Protein AF-0000000082421419 (afdb_homodimer)

Sequence (258 aa):
MNREQQVCLERVTSSDLGLSGTIQVRNVAFEKQVSVRYTFNQWESIHELSTLLQFAARYQVNGQEYWDNNRGKNYTLRCRTHPLKLPRESGVIVTELSLLQPFLSNQQSVLSSGSSLRQLAVPKQQPPLMNREQQVCLERVTSSDLGLSGTIQVRNVAFEKQVSVRYTFNQWESIHELSTLLQFAARYQVNGQEYWDNNRGKNYTLRCRTHPLKLPRESGVIVTELSLLQPFLSNQQSVLSSGSSLRQLAVPKQQPPL

Foldseek 3Di:
DDPPDQKDFDDWDADPFFIKTKMKGFCPDPDDDDWDWDDDPPVPDIDIDDQKDFDWDWDDDPNDIAIDQLLLVTWMWGWDKDWDPDPPGMIMIMITIGTPDDRPPPPPPPPPDDDDPPVPVPPRPDDND/DDPPDQKDFDDWDADPFFIKTKMKGFCPDPDDDDWDWDDDPPVPDIDIDDQKDFDWDWDDDPNDIAIDQLQQVTWMWGWDKDWDPDPNGMIMIMIGIGTPDDRPPPPPPPPPDPDDPPPPVPPSNDDND

Structure (mmCIF, N/CA/C/O backbone):
data_AF-0000000082421419-model_v1
#
loop_
_entity.id
_entity.type
_entity.pdbx_description
1 polymer 'CBM21 domain-containing protein'
#
loop_
_atom_site.group_PDB
_atom_site.id
_atom_site.type_symbol
_atom_site.label_atom_id
_atom_site.label_alt_id
_atom_site.label_comp_id
_atom_site.label_asym_id
_atom_site.label_entity_id
_atom_site.label_seq_id
_atom_site.pdbx_PDB_ins_code
_atom_site.Cartn_x
_atom_site.Cartn_y
_atom_site.Cartn_z
_atom_site.occupancy
_atom_site.B_iso_or_equiv
_atom_site.auth_seq_id
_atom_site.auth_comp_id
_atom_site.auth_asym_id
_atom_site.auth_atom_id
_atom_site.pdbx_PDB_model_num
ATOM 1 N N . MET A 1 1 ? 9.305 17.922 12.773 1 75.06 1 MET A N 1
ATOM 2 C CA . MET A 1 1 ? 8.719 18.953 11.922 1 75.06 1 MET A CA 1
ATOM 3 C C . MET A 1 1 ? 9.344 20.312 12.203 1 75.06 1 MET A C 1
ATOM 5 O O . MET A 1 1 ? 9.477 20.719 13.359 1 75.06 1 MET A O 1
ATOM 9 N N . ASN A 1 2 ? 9.984 20.891 11.219 1 71.06 2 ASN A N 1
ATOM 10 C CA . ASN A 1 2 ? 10.617 22.188 11.43 1 71.06 2 ASN A CA 1
ATOM 11 C C . ASN A 1 2 ? 9.586 23.312 11.484 1 71.06 2 ASN A C 1
ATOM 13 O O . ASN A 1 2 ? 8.398 23.078 11.266 1 71.06 2 ASN A O 1
ATOM 17 N N . ARG A 1 3 ? 10.031 24.562 11.891 1 70.75 3 ARG A N 1
ATOM 18 C CA . ARG A 1 3 ? 9.133 25.656 12.234 1 70.75 3 ARG A CA 1
ATOM 19 C C . ARG A 1 3 ? 8.312 26.094 11.023 1 70.75 3 ARG A C 1
ATOM 21 O O . ARG A 1 3 ? 7.195 26.594 11.164 1 70.75 3 ARG A O 1
ATOM 28 N N . GLU A 1 4 ? 8.703 25.672 9.836 1 79.12 4 GLU A N 1
ATOM 29 C CA . GLU A 1 4 ? 8 26.172 8.656 1 79.12 4 GLU A CA 1
ATOM 30 C C . GLU A 1 4 ? 7.027 25.141 8.109 1 79.12 4 GLU A C 1
ATOM 32 O O . GLU A 1 4 ? 6.16 25.453 7.297 1 79.12 4 GLU A O 1
ATOM 37 N N . GLN A 1 5 ? 7.176 24.031 8.609 1 84.56 5 GLN A N 1
ATOM 38 C CA . GLN A 1 5 ? 6.34 22.969 8.07 1 84.56 5 GLN A CA 1
ATOM 39 C C . GLN A 1 5 ? 5.031 22.844 8.852 1 84.56 5 GLN A C 1
ATOM 41 O O . GLN A 1 5 ? 5.016 22.984 10.07 1 84.56 5 GLN A O 1
ATOM 46 N N . GLN A 1 6 ? 3.926 22.781 8.125 1 90.06 6 GLN A N 1
ATOM 47 C CA . GLN A 1 6 ? 2.621 22.578 8.75 1 90.06 6 GLN A CA 1
ATOM 48 C C . GLN A 1 6 ? 2.26 21.094 8.797 1 90.06 6 GLN A C 1
ATOM 50 O O . GLN A 1 6 ? 1.385 20.688 9.562 1 90.06 6 GLN A O 1
ATOM 55 N N . VAL A 1 7 ? 2.885 20.359 7.941 1 91.38 7 VAL A N 1
ATOM 56 C CA . VAL A 1 7 ? 2.66 18.906 7.895 1 91.38 7 VAL A CA 1
ATOM 57 C C . VAL A 1 7 ? 3.975 18.203 7.594 1 91.38 7 VAL A C 1
ATOM 59 O O . VAL A 1 7 ? 4.793 18.688 6.809 1 91.38 7 VAL A O 1
ATOM 62 N N . CYS A 1 8 ? 4.199 17.031 8.359 1 89.25 8 CYS A N 1
ATOM 63 C CA . CYS A 1 8 ? 5.414 16.234 8.164 1 89.25 8 CYS A CA 1
ATOM 64 C C . CYS A 1 8 ? 5.125 14.75 8.328 1 89.25 8 CYS A C 1
ATOM 66 O O . CYS A 1 8 ? 4.578 14.328 9.344 1 89.25 8 CYS A O 1
ATOM 68 N N . LEU A 1 9 ? 5.406 14.039 7.211 1 89.81 9 LEU A N 1
ATOM 69 C CA . LEU A 1 9 ? 5.422 12.594 7.391 1 89.81 9 LEU A CA 1
ATOM 70 C C . LEU A 1 9 ? 6.641 12.164 8.203 1 89.81 9 LEU A C 1
ATOM 72 O O . LEU A 1 9 ? 7.766 12.18 7.699 1 89.81 9 LEU A O 1
ATOM 76 N N . GLU A 1 10 ? 6.371 11.773 9.359 1 8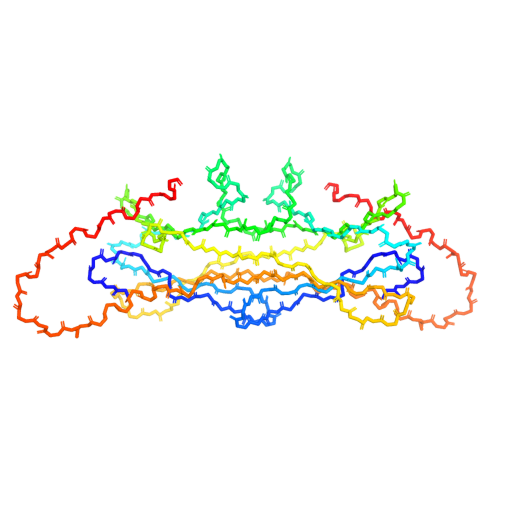6.06 10 GLU A N 1
ATOM 77 C CA . GLU A 1 10 ? 7.449 11.477 10.297 1 86.06 10 GLU A CA 1
ATOM 78 C C . GLU A 1 10 ? 8.031 10.086 10.047 1 86.06 10 GLU A C 1
ATOM 80 O O . GLU A 1 10 ? 9.25 9.906 10.078 1 86.06 10 GLU A O 1
ATOM 85 N N . ARG A 1 11 ? 7.188 9.203 9.875 1 83.81 11 ARG A N 1
ATOM 86 C CA . ARG A 1 11 ? 7.68 7.84 9.688 1 83.81 11 ARG A CA 1
ATOM 87 C C . ARG A 1 11 ? 6.633 6.969 9.008 1 83.81 11 ARG A C 1
ATOM 89 O O . ARG A 1 11 ? 5.434 7.23 9.117 1 83.81 11 ARG A O 1
ATOM 96 N N . VAL A 1 12 ? 7.152 6.07 8.281 1 83.69 12 VAL A N 1
ATOM 97 C CA . VAL A 1 12 ? 6.375 4.934 7.793 1 83.69 12 VAL A CA 1
ATOM 98 C C . VAL A 1 12 ? 6.938 3.637 8.367 1 83.69 12 VAL A C 1
ATOM 100 O O . VAL A 1 12 ? 8.141 3.375 8.266 1 83.69 12 VAL A O 1
ATOM 103 N N . THR A 1 13 ? 6.051 2.988 9.078 1 82.44 13 THR A N 1
ATOM 104 C CA . THR A 1 13 ? 6.496 1.74 9.688 1 82.44 13 THR A CA 1
ATOM 105 C C 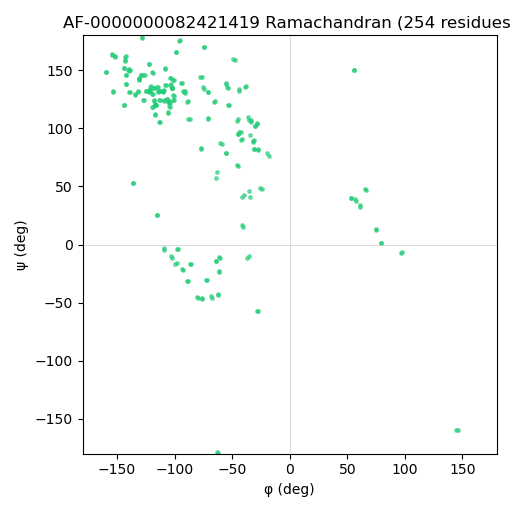. THR A 1 13 ? 5.621 0.576 9.234 1 82.44 13 THR A C 1
ATOM 107 O O . THR A 1 13 ? 4.516 0.783 8.719 1 82.44 13 THR A O 1
ATOM 110 N N . SER A 1 14 ? 6.242 -0.566 9.312 1 77.94 14 SER A N 1
ATOM 111 C CA . SER A 1 14 ? 5.512 -1.785 8.984 1 77.94 14 SER A CA 1
ATOM 112 C C . SER A 1 14 ? 5.484 -2.748 10.172 1 77.94 14 SER A C 1
ATOM 114 O O . SER A 1 14 ? 6.391 -2.736 11.008 1 77.94 14 SER A O 1
ATOM 116 N N . SER A 1 15 ? 4.297 -3.336 10.414 1 74.5 15 SER A N 1
ATOM 117 C CA . SER A 1 15 ? 4.125 -4.414 11.375 1 74.5 15 SER A CA 1
ATOM 118 C C . SER A 1 15 ? 3.408 -5.605 10.758 1 74.5 15 SER A C 1
ATOM 120 O O . SER A 1 15 ? 3.1 -5.598 9.562 1 74.5 15 SER A O 1
ATOM 122 N N . ASP A 1 16 ? 3.227 -6.684 11.586 1 66.88 16 ASP A N 1
ATOM 123 C CA . ASP A 1 16 ? 2.52 -7.867 11.102 1 66.88 16 ASP A CA 1
ATOM 124 C C . ASP A 1 16 ? 1.083 -7.527 10.711 1 66.88 16 ASP A C 1
ATOM 126 O O . ASP A 1 16 ? 0.418 -8.305 10.023 1 66.88 16 ASP A O 1
ATOM 130 N N . LEU A 1 17 ? 0.759 -6.324 11.109 1 67.19 17 LEU A N 1
ATOM 131 C CA . LEU A 1 17 ? -0.636 -5.965 10.875 1 67.19 17 LEU A CA 1
ATOM 132 C C . LEU A 1 17 ? -0.775 -5.109 9.617 1 67.19 17 LEU A C 1
ATOM 134 O O . LEU A 1 17 ? -1.879 -4.941 9.102 1 67.19 17 LEU A O 1
ATOM 138 N N . GLY A 1 18 ? 0.311 -4.535 9.125 1 78.75 18 GLY A N 1
ATOM 139 C CA . GLY A 1 18 ? 0.221 -3.689 7.945 1 78.75 18 GLY A CA 1
ATOM 140 C C . GLY A 1 18 ? 1.208 -2.537 7.965 1 78.75 18 GLY A C 1
ATOM 141 O O . GLY A 1 18 ? 2.279 -2.641 8.562 1 78.75 18 GLY A O 1
ATOM 142 N N . LEU A 1 19 ? 0.873 -1.564 7.16 1 83.94 19 LEU A N 1
ATOM 143 C CA . LEU A 1 19 ? 1.688 -0.359 7.055 1 83.94 19 LEU A CA 1
ATOM 144 C C . LEU A 1 19 ? 1.06 0.792 7.832 1 83.94 19 LEU A C 1
ATOM 146 O O . LEU A 1 19 ? -0.161 0.97 7.809 1 83.94 19 LEU A O 1
ATOM 150 N N . SER A 1 20 ? 1.951 1.465 8.578 1 87.38 20 SER A N 1
ATOM 151 C CA . SER A 1 20 ? 1.493 2.623 9.344 1 87.38 20 SER A CA 1
ATOM 152 C C . SER A 1 20 ? 2.316 3.863 9.008 1 87.38 20 SER A C 1
ATOM 154 O O . SER A 1 20 ? 3.543 3.797 8.93 1 87.38 20 SER A O 1
ATOM 156 N N . GLY A 1 21 ? 1.625 4.879 8.766 1 88.94 21 GLY A N 1
ATOM 157 C CA . GLY A 1 21 ? 2.268 6.172 8.594 1 88.94 21 GLY A CA 1
ATOM 158 C C . GLY A 1 21 ? 1.903 7.168 9.672 1 88.94 21 GLY A C 1
ATOM 159 O O . GLY A 1 21 ? 0.731 7.309 10.031 1 88.94 21 GLY A O 1
ATOM 160 N N . THR A 1 22 ? 2.918 7.793 10.195 1 88.5 22 THR A N 1
ATOM 161 C CA . THR A 1 22 ? 2.709 8.836 11.195 1 88.5 22 THR A CA 1
ATOM 162 C C . THR A 1 22 ? 2.918 10.219 10.586 1 88.5 22 THR A C 1
ATOM 164 O O . THR A 1 22 ? 4.008 10.531 10.102 1 88.5 22 THR A O 1
ATOM 167 N N . ILE A 1 23 ? 1.867 10.945 10.656 1 89.94 23 ILE A N 1
ATOM 168 C CA . ILE A 1 23 ? 1.899 12.289 10.094 1 89.94 23 ILE A CA 1
ATOM 169 C C . ILE A 1 23 ? 1.691 13.32 11.195 1 89.94 23 ILE A C 1
ATOM 171 O O . ILE A 1 23 ? 0.685 13.281 11.906 1 89.94 23 ILE A O 1
ATOM 175 N N . GLN A 1 24 ? 2.713 14.234 11.359 1 89.25 24 GLN A N 1
ATOM 176 C CA . GLN A 1 24 ? 2.6 15.352 12.297 1 89.25 24 GLN A CA 1
ATOM 177 C C . GLN A 1 24 ? 2.041 16.594 11.602 1 89.25 24 GLN A C 1
ATOM 179 O O . GLN A 1 24 ? 2.453 16.922 10.492 1 89.25 24 GLN A O 1
ATOM 184 N N . VAL A 1 25 ? 1.043 17.172 12.266 1 90.12 25 VAL A N 1
ATOM 185 C CA . VAL A 1 25 ? 0.49 18.422 11.734 1 90.12 25 VAL A CA 1
ATOM 186 C C . VAL A 1 25 ? 0.485 19.484 12.82 1 90.12 25 VAL A C 1
ATOM 188 O O . VAL A 1 25 ? 0.399 19.172 14.016 1 90.12 25 VAL A O 1
ATOM 191 N N . ARG A 1 26 ? 0.702 20.75 12.422 1 88.62 26 ARG A N 1
ATOM 192 C CA . ARG A 1 26 ? 0.509 21.859 13.359 1 88.62 26 ARG A CA 1
ATOM 193 C C . ARG A 1 26 ? -0.972 22.078 13.656 1 88.62 26 ARG A C 1
ATOM 195 O O . ARG A 1 26 ? -1.791 22.125 12.734 1 88.62 26 ARG A O 1
ATOM 202 N N . ASN A 1 27 ? -1.28 22.172 14.898 1 85.12 27 ASN A N 1
ATOM 203 C CA . ASN A 1 27 ? -2.682 22.328 15.281 1 85.12 27 ASN A CA 1
ATOM 204 C C . ASN A 1 27 ? -3.18 23.75 15.047 1 85.12 27 ASN A C 1
ATOM 206 O O . ASN A 1 27 ? -3.258 24.547 15.992 1 85.12 27 ASN A O 1
ATOM 210 N N . VAL A 1 28 ? -3.574 24.047 13.859 1 82.56 28 VAL A N 1
ATOM 211 C CA . VAL A 1 28 ? -3.957 25.406 13.469 1 82.56 28 VAL A CA 1
ATOM 212 C C . VAL A 1 28 ? -5.449 25.609 13.727 1 82.56 28 VAL A C 1
ATOM 214 O O . VAL A 1 28 ? -5.883 26.719 14.031 1 82.56 28 VAL A O 1
ATOM 217 N N . ALA A 1 29 ? -6.234 24.562 13.602 1 83.38 29 ALA A N 1
ATOM 218 C CA . ALA A 1 29 ? -7.676 24.641 13.82 1 83.38 29 ALA A CA 1
ATOM 219 C C . ALA A 1 29 ? -8.242 23.281 14.227 1 83.38 29 ALA A C 1
ATOM 221 O O . ALA A 1 29 ? -7.578 22.25 14.078 1 83.38 29 ALA A O 1
ATOM 222 N N . PHE A 1 30 ? -9.398 23.281 14.75 1 79.44 30 PHE A N 1
ATOM 223 C CA . PHE A 1 30 ? -10.07 22.078 15.234 1 79.44 30 PHE A CA 1
ATOM 224 C C . PHE A 1 30 ? -10.43 21.156 14.086 1 79.44 30 PHE A C 1
ATOM 226 O O . PHE A 1 30 ? -10.195 19.953 14.148 1 79.44 30 PHE A O 1
ATOM 233 N N . GLU A 1 31 ? -11.039 21.875 13 1 83.19 31 GLU A N 1
ATOM 234 C CA . GLU A 1 31 ? -11.422 21.062 11.844 1 83.19 31 GLU A CA 1
ATOM 235 C C . GLU A 1 31 ? -10.258 20.906 10.875 1 83.19 31 GLU A C 1
ATOM 237 O O . GLU A 1 31 ? -9.766 21.891 10.32 1 83.19 31 GLU A O 1
ATOM 242 N N . LYS A 1 32 ? -9.773 19.734 10.883 1 83.12 32 LYS A N 1
ATOM 243 C CA . LYS A 1 32 ? -8.664 19.469 9.969 1 83.12 32 LYS A CA 1
ATOM 244 C C . LYS A 1 32 ? -8.812 18.094 9.32 1 83.12 32 LYS A C 1
ATOM 246 O O . LYS A 1 32 ? -9.539 17.234 9.82 1 83.12 32 LYS A O 1
ATOM 251 N N . GLN A 1 33 ? -8.227 18.078 8.086 1 89.31 33 GLN A N 1
ATOM 252 C CA . GLN A 1 33 ? -8.219 16.828 7.332 1 89.31 33 GLN A CA 1
ATOM 253 C C . GLN A 1 33 ? -6.805 16.484 6.875 1 89.31 33 GLN A C 1
ATOM 255 O O . GLN A 1 33 ? -6.098 17.328 6.324 1 89.31 33 GLN A O 1
ATOM 260 N N . VAL A 1 34 ? -6.445 15.234 7.297 1 91.31 34 VAL A N 1
ATOM 261 C CA . VAL A 1 34 ? -5.176 14.711 6.809 1 91.31 34 VAL A CA 1
ATOM 262 C C . VAL A 1 34 ? -5.426 13.562 5.832 1 91.31 34 VAL A C 1
ATOM 264 O O . VAL A 1 34 ? -6.246 12.68 6.102 1 91.31 34 VAL A O 1
ATOM 267 N N . SER A 1 35 ? -4.707 13.633 4.645 1 91.69 35 SER A N 1
ATOM 268 C CA . SER A 1 35 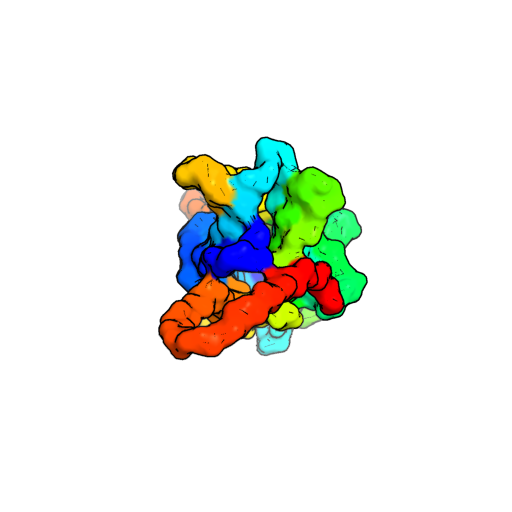? -4.859 12.609 3.621 1 91.69 35 SER A CA 1
ATOM 269 C C . SER A 1 35 ? -3.529 12.305 2.938 1 91.69 35 SER A C 1
ATOM 271 O O . SER A 1 35 ? -2.555 13.039 3.111 1 91.69 35 SER A O 1
ATOM 273 N N . VAL A 1 36 ? -3.521 11.195 2.324 1 91.56 36 VAL A N 1
ATOM 274 C CA . VAL A 1 36 ? -2.367 10.789 1.528 1 91.56 36 VAL A CA 1
ATOM 275 C C . VAL A 1 36 ? -2.777 10.641 0.065 1 91.56 36 VAL A C 1
ATOM 277 O O . VAL A 1 36 ? -3.748 9.945 -0.245 1 91.56 36 VAL A O 1
ATOM 280 N N . ARG A 1 37 ? -2.059 11.375 -0.773 1 91.44 37 ARG A N 1
ATOM 281 C CA . ARG A 1 37 ? -2.244 11.203 -2.211 1 91.44 37 ARG A CA 1
ATOM 282 C C . ARG A 1 37 ? -1.129 10.359 -2.809 1 91.44 37 ARG A C 1
ATOM 284 O O . ARG A 1 37 ? 0.033 10.484 -2.416 1 91.44 37 ARG A O 1
ATOM 291 N N . TYR A 1 38 ? -1.583 9.531 -3.744 1 87.38 38 TYR A N 1
ATOM 292 C CA . TYR A 1 38 ? -0.58 8.656 -4.34 1 87.38 38 TYR A CA 1
ATOM 293 C C . TYR A 1 38 ? -0.841 8.453 -5.828 1 87.38 38 TYR A C 1
ATOM 295 O O . TYR A 1 38 ? -1.924 8.773 -6.32 1 87.38 38 TYR A O 1
ATOM 303 N N . THR A 1 39 ? 0.17 8.086 -6.598 1 86.75 39 THR A N 1
ATOM 304 C CA . THR A 1 39 ? 0.123 7.797 -8.031 1 86.75 39 THR A CA 1
ATOM 305 C C . THR A 1 39 ? 0.991 6.586 -8.367 1 86.75 39 THR A C 1
ATOM 307 O O . THR A 1 39 ? 1.989 6.328 -7.691 1 86.75 39 THR A O 1
ATOM 310 N N . PHE A 1 40 ? 0.484 5.926 -9.414 1 81.56 40 PHE A N 1
ATOM 311 C CA . PHE A 1 40 ? 1.279 4.812 -9.906 1 81.56 40 PHE A CA 1
ATOM 312 C C . PHE A 1 40 ? 1.907 5.152 -11.258 1 81.56 40 PHE A C 1
ATOM 314 O O . PHE A 1 40 ? 2.619 4.336 -11.844 1 81.56 40 PHE A O 1
ATOM 321 N N . ASN A 1 41 ? 1.556 6.332 -11.734 1 82.75 41 ASN A N 1
ATOM 322 C CA . ASN A 1 41 ? 2.008 6.691 -13.078 1 82.75 41 ASN A CA 1
ATOM 323 C C . ASN A 1 41 ? 2.512 8.133 -13.133 1 82.75 41 ASN A C 1
ATOM 325 O O . ASN A 1 41 ? 2.115 8.898 -14.008 1 82.75 41 ASN A O 1
ATOM 329 N N . GLN A 1 42 ? 3.365 8.461 -12.328 1 82.62 42 GLN A N 1
ATOM 330 C CA . GLN A 1 42 ? 4.047 9.75 -12.32 1 82.62 42 GLN A CA 1
ATOM 331 C C . GLN A 1 42 ? 3.047 10.906 -12.312 1 82.62 42 GLN A C 1
ATOM 333 O O . GLN A 1 42 ? 3.15 11.836 -13.109 1 82.62 42 GLN A O 1
ATOM 338 N N . TRP A 1 43 ? 2 10.773 -11.578 1 83.88 43 TRP A N 1
ATOM 339 C CA . TRP A 1 43 ? 1.01 11.781 -11.227 1 83.88 43 TRP A CA 1
ATOM 340 C C . TRP A 1 43 ? 0.08 12.07 -12.398 1 83.88 43 TRP A C 1
ATOM 342 O O . TRP A 1 43 ? -0.662 13.055 -12.383 1 83.88 43 TRP A O 1
ATOM 352 N N . GLU A 1 44 ? 0.115 11.203 -13.461 1 83.94 44 GLU A N 1
ATOM 353 C CA . GLU A 1 44 ? -0.913 11.289 -14.492 1 83.94 44 GLU A CA 1
ATOM 354 C C . GLU A 1 44 ? -2.299 11.016 -13.914 1 83.94 44 GLU A C 1
ATOM 356 O O . GLU A 1 44 ? -3.273 11.672 -14.297 1 83.94 44 GLU A O 1
ATOM 361 N N . SER A 1 45 ? -2.355 10 -13.078 1 82.69 45 SER A N 1
ATOM 362 C CA . SER A 1 45 ? -3.547 9.742 -12.281 1 82.69 45 SER A CA 1
ATOM 363 C C . SER A 1 45 ? -3.248 9.852 -10.789 1 82.69 45 SER A C 1
ATOM 365 O O . SER A 1 45 ? -2.182 9.438 -10.328 1 82.69 45 SER A O 1
ATOM 367 N N . ILE A 1 46 ? -4.145 10.523 -10.172 1 85.69 46 ILE A N 1
ATOM 368 C CA . ILE A 1 46 ? -3.971 10.781 -8.75 1 85.69 46 ILE A CA 1
ATOM 369 C C . ILE A 1 46 ? -5.07 10.07 -7.961 1 85.69 46 ILE A C 1
ATOM 371 O O . ILE A 1 46 ? -6.234 10.07 -8.367 1 85.69 46 ILE A O 1
ATOM 375 N N . HIS A 1 47 ? -4.555 9.484 -6.922 1 83.81 47 HIS A N 1
ATOM 376 C CA . HIS A 1 47 ? -5.504 8.789 -6.062 1 83.81 47 HIS A CA 1
ATOM 377 C C . HIS A 1 47 ? -5.328 9.195 -4.602 1 83.81 47 HIS A C 1
ATOM 379 O O . HIS A 1 47 ? -4.23 9.578 -4.188 1 83.81 47 HIS A O 1
ATOM 385 N N . GLU A 1 48 ? -6.41 9.227 -3.926 1 87.5 48 GLU A N 1
ATOM 386 C CA . GLU A 1 48 ? -6.371 9.43 -2.48 1 87.5 48 GLU A CA 1
ATOM 387 C C . GLU A 1 48 ? -6.586 8.117 -1.731 1 87.5 48 GLU A C 1
ATOM 389 O O . GLU A 1 48 ? -7.418 7.297 -2.129 1 87.5 48 GLU A O 1
ATOM 394 N N . LEU A 1 49 ? -5.664 7.938 -0.671 1 84.56 49 LEU A N 1
ATOM 395 C CA . LEU A 1 49 ? -5.871 6.73 0.119 1 84.56 49 LEU A CA 1
ATOM 396 C C . LEU A 1 49 ? -7.312 6.645 0.611 1 84.56 49 LEU A C 1
ATOM 398 O O . LEU A 1 49 ? -7.836 7.605 1.181 1 84.56 49 LEU A O 1
ATOM 402 N N . SER A 1 50 ? -7.898 5.566 0.167 1 83.31 50 SER A N 1
ATOM 403 C CA . SER A 1 50 ? -9.266 5.309 0.6 1 83.31 50 SER A CA 1
ATOM 404 C C . SER A 1 50 ? -9.297 4.367 1.798 1 83.31 50 SER A C 1
ATOM 406 O O . SER A 1 50 ? -8.25 3.898 2.254 1 83.31 50 SER A O 1
ATOM 408 N N . THR A 1 51 ? -10.477 4.18 2.297 1 85.56 51 THR A N 1
ATOM 409 C CA . THR A 1 51 ? -10.641 3.377 3.504 1 85.56 51 THR A CA 1
ATOM 410 C C . THR A 1 51 ? -10.414 1.898 3.205 1 85.56 51 THR A C 1
ATOM 412 O O . THR A 1 51 ? -9.883 1.166 4.043 1 85.56 51 THR A O 1
ATOM 415 N N . LEU A 1 52 ? -10.781 1.543 1.907 1 88.31 52 LEU A N 1
ATOM 416 C CA . LEU A 1 52 ? -10.703 0.118 1.604 1 88.31 52 LEU A CA 1
ATOM 417 C C . LEU A 1 52 ? -9.961 -0.116 0.291 1 88.31 52 LEU A C 1
ATOM 419 O O . LEU A 1 52 ? -10.195 0.594 -0.69 1 88.31 52 LEU A O 1
ATOM 423 N N . LEU A 1 53 ? -9.047 -1.016 0.324 1 87.38 53 LEU A N 1
ATOM 424 C CA . LEU A 1 53 ? -8.344 -1.507 -0.854 1 87.38 53 LEU A CA 1
ATOM 425 C C . LEU A 1 53 ? -8.555 -3.006 -1.032 1 87.38 53 LEU A C 1
ATOM 427 O O . LEU A 1 53 ? -8.25 -3.793 -0.132 1 87.38 53 LEU A O 1
ATOM 431 N N . GLN A 1 54 ? -9.148 -3.328 -2.133 1 90.12 54 GLN A N 1
ATOM 432 C CA . GLN A 1 54 ? -9.32 -4.742 -2.439 1 90.12 54 GLN A CA 1
ATOM 433 C C . GLN A 1 54 ? -8.312 -5.211 -3.484 1 90.12 54 GLN A C 1
ATOM 435 O O . GLN A 1 54 ? -7.91 -4.438 -4.355 1 90.12 54 GLN A O 1
ATOM 440 N N . PHE A 1 55 ? -7.852 -6.512 -3.271 1 91.19 55 PHE A N 1
ATOM 441 C CA . PHE A 1 55 ? -6.875 -6.984 -4.246 1 91.19 55 PHE A CA 1
ATOM 442 C C . PHE A 1 55 ? -6.941 -8.5 -4.391 1 91.19 55 PHE A C 1
ATOM 444 O O . PHE A 1 55 ? -7.562 -9.18 -3.57 1 91.19 55 PHE A O 1
ATOM 451 N N . ALA A 1 56 ? -6.391 -8.969 -5.461 1 92.44 56 ALA A N 1
ATOM 452 C CA . ALA A 1 56 ? -6.246 -10.383 -5.777 1 92.44 56 ALA A CA 1
ATOM 453 C C . ALA A 1 56 ? -4.934 -10.656 -6.5 1 92.44 56 ALA A C 1
ATOM 455 O O . ALA A 1 56 ? -4.367 -9.758 -7.133 1 92.44 56 ALA A O 1
ATOM 456 N N . ALA A 1 57 ? -4.473 -11.875 -6.293 1 92.56 57 ALA A N 1
ATOM 457 C CA . ALA A 1 57 ? -3.256 -12.289 -6.984 1 92.56 57 ALA A CA 1
ATOM 458 C C . ALA A 1 57 ? -3.586 -13.016 -8.289 1 92.56 57 ALA A C 1
ATOM 460 O O . ALA A 1 57 ? -4.531 -13.805 -8.344 1 92.56 57 ALA A O 1
ATOM 461 N N . ARG A 1 58 ? -2.801 -12.703 -9.297 1 93.19 58 ARG A N 1
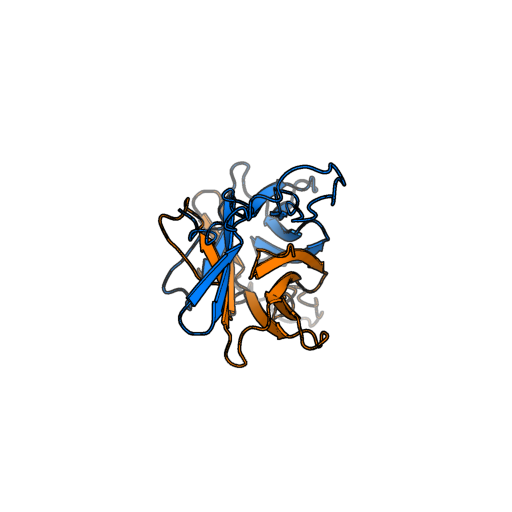ATOM 462 C CA . ARG A 1 58 ? -2.984 -13.305 -10.617 1 93.19 58 ARG A CA 1
ATOM 463 C C . ARG A 1 58 ? -1.73 -14.047 -11.062 1 93.19 58 ARG A C 1
ATOM 465 O O . ARG A 1 58 ? -0.613 -13.562 -10.875 1 93.19 58 ARG A O 1
ATOM 472 N N . TYR A 1 59 ? -1.982 -15.297 -11.531 1 92 59 TYR A N 1
ATOM 473 C CA . TYR A 1 59 ? -0.935 -16.141 -12.109 1 92 59 TYR A CA 1
ATOM 474 C C . TYR A 1 59 ? -1.215 -16.438 -13.57 1 92 59 TYR A C 1
ATOM 476 O O . TYR A 1 59 ? -2.227 -17.062 -13.906 1 92 59 TYR A O 1
ATOM 484 N N . GLN A 1 60 ? -0.347 -15.852 -14.484 1 93.12 60 GLN A N 1
ATOM 485 C CA . GLN A 1 60 ? -0.459 -16.094 -15.922 1 93.12 60 GLN A CA 1
ATOM 486 C C . GLN A 1 60 ? 0.629 -17.047 -16.406 1 93.12 60 GLN A C 1
ATOM 488 O O . GLN A 1 60 ? 1.82 -16.781 -16.219 1 93.12 60 GLN A O 1
ATOM 493 N N . VAL A 1 61 ? 0.124 -18.188 -17.031 1 90.31 61 VAL A N 1
ATOM 494 C CA . VAL A 1 61 ? 1.066 -19.188 -17.5 1 90.31 61 VAL A CA 1
ATOM 495 C C . VAL A 1 61 ? 0.452 -19.969 -18.672 1 90.31 61 VAL A C 1
ATOM 497 O O . VAL A 1 61 ? -0.721 -20.344 -18.625 1 90.31 61 VAL A O 1
ATOM 500 N N . ASN A 1 62 ? 1.23 -20.109 -19.781 1 91.88 62 ASN A N 1
ATOM 501 C CA . ASN A 1 62 ? 0.815 -20.875 -20.953 1 91.88 62 ASN A CA 1
ATOM 502 C C . ASN A 1 62 ? -0.495 -20.344 -21.531 1 91.88 62 ASN A C 1
ATOM 504 O O . ASN A 1 62 ? -1.393 -21.109 -21.859 1 91.88 62 ASN A O 1
ATOM 508 N N . GLY A 1 63 ? -0.638 -19.094 -21.5 1 89.62 63 GLY A N 1
ATOM 509 C CA . GLY A 1 63 ? -1.809 -18.469 -22.094 1 89.62 63 GLY A CA 1
ATOM 510 C C . GLY A 1 63 ? -3.037 -18.547 -21.219 1 89.62 63 GLY A C 1
ATOM 511 O O . GLY A 1 63 ? -4.121 -18.109 -21.609 1 89.62 63 GLY A O 1
ATOM 512 N N . GLN A 1 64 ? -2.852 -19.141 -20.047 1 90.38 64 GLN A N 1
ATOM 513 C CA . GLN A 1 64 ? -3.953 -19.25 -19.094 1 90.38 64 GLN A CA 1
ATOM 514 C C . GLN A 1 64 ? -3.738 -18.312 -17.891 1 90.38 64 GLN A C 1
ATOM 516 O O . GLN A 1 64 ? -2.605 -17.938 -17.594 1 90.38 64 GLN A O 1
ATOM 521 N N . GLU A 1 65 ? -4.902 -17.875 -17.297 1 92.06 65 GLU A N 1
ATOM 522 C CA . GLU A 1 65 ? -4.859 -17.016 -16.109 1 92.06 65 GLU A CA 1
ATOM 523 C C . GLU A 1 65 ? -5.543 -17.688 -14.922 1 92.06 65 GLU A C 1
ATOM 525 O O . GLU A 1 65 ? -6.645 -18.234 -15.055 1 92.06 65 GLU A O 1
ATOM 530 N N . TYR A 1 66 ? -4.816 -17.703 -13.828 1 90.88 66 TYR A N 1
ATOM 531 C CA . TYR A 1 66 ? -5.352 -18.203 -12.57 1 90.88 66 TYR A CA 1
ATOM 532 C C . TYR A 1 66 ? -5.355 -17.109 -11.508 1 90.88 66 TYR A C 1
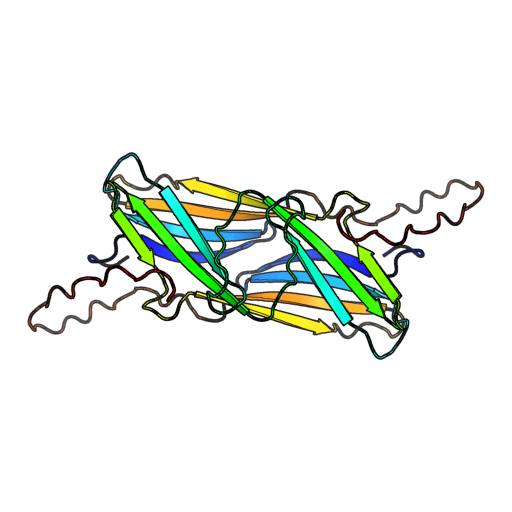ATOM 534 O O . TYR A 1 66 ? -4.496 -16.219 -11.523 1 90.88 66 TYR A O 1
ATOM 542 N N . TRP A 1 67 ? -6.379 -17.156 -10.562 1 92.12 67 TRP A N 1
ATOM 543 C CA . TRP A 1 67 ? -6.547 -16.078 -9.594 1 92.12 67 TRP A CA 1
ATOM 544 C C . TRP A 1 67 ? -6.688 -16.625 -8.18 1 92.12 67 TRP A C 1
ATOM 546 O O . TRP A 1 67 ? -7.312 -17.672 -7.98 1 92.12 67 TRP A O 1
ATOM 556 N N . ASP A 1 68 ? -6.141 -15.977 -7.301 1 91.62 68 ASP A N 1
ATOM 557 C CA . ASP A 1 68 ? -6.512 -16.109 -5.898 1 91.62 68 ASP A CA 1
ATOM 558 C C . ASP A 1 68 ? -7.16 -14.836 -5.375 1 91.62 68 ASP A C 1
ATOM 560 O O . ASP A 1 68 ? -6.469 -13.852 -5.082 1 91.62 68 ASP A O 1
ATOM 564 N N . ASN A 1 69 ? -8.438 -14.891 -5.203 1 90.5 69 ASN A N 1
ATOM 565 C CA . ASN A 1 69 ? -9.188 -13.742 -4.715 1 90.5 69 ASN A CA 1
ATOM 566 C C . ASN A 1 69 ? -9.805 -14.016 -3.346 1 90.5 69 ASN A C 1
ATOM 568 O O . ASN A 1 69 ? -10.891 -13.516 -3.035 1 90.5 69 ASN A O 1
ATOM 572 N N . ASN A 1 70 ? -9.211 -14.875 -2.668 1 88.5 70 ASN A N 1
ATOM 573 C CA . ASN A 1 70 ? -9.688 -15.219 -1.329 1 88.5 70 ASN A CA 1
ATOM 574 C C . ASN A 1 70 ? -11.062 -15.875 -1.37 1 88.5 70 ASN A C 1
ATOM 576 O O . ASN A 1 70 ? -11.977 -15.461 -0.665 1 88.5 70 ASN A O 1
ATOM 580 N N . ARG A 1 71 ? -11.172 -16.812 -2.236 1 83.06 71 ARG A N 1
ATOM 581 C CA . ARG A 1 71 ? -12.391 -17.609 -2.4 1 83.06 71 ARG A CA 1
ATOM 582 C C . ARG A 1 71 ? -13.57 -16.719 -2.779 1 83.06 71 ARG A C 1
ATOM 584 O O . ARG A 1 71 ? -14.672 -16.891 -2.24 1 83.06 71 ARG A O 1
ATOM 591 N N . GLY A 1 72 ? -13.305 -15.734 -3.508 1 84.38 72 GLY A N 1
ATOM 592 C CA . GLY A 1 72 ? -14.367 -14.891 -4.027 1 84.38 72 GLY A CA 1
ATOM 593 C C . GLY A 1 72 ? -14.609 -13.648 -3.182 1 84.38 72 GLY A C 1
ATOM 594 O O . GLY A 1 72 ? -15.375 -12.766 -3.576 1 84.38 72 GLY A O 1
ATOM 595 N N . LYS A 1 73 ? -14 -13.547 -2.092 1 85.69 73 LYS A N 1
ATOM 596 C CA . LYS A 1 73 ? -14.227 -12.414 -1.203 1 85.69 73 LYS A CA 1
ATOM 597 C C . LYS A 1 73 ? -13.156 -11.344 -1.399 1 85.69 73 LYS A C 1
ATOM 599 O O . LYS A 1 73 ? -13.281 -10.234 -0.877 1 85.69 73 LYS A O 1
ATOM 604 N N . ASN A 1 74 ? -12.211 -11.562 -2.188 1 88.75 74 ASN A N 1
ATOM 605 C CA . ASN A 1 74 ? -11.055 -10.695 -2.389 1 88.75 74 ASN A CA 1
ATOM 606 C C . ASN A 1 74 ? -10.32 -10.43 -1.079 1 88.75 74 ASN A C 1
ATOM 608 O O . ASN A 1 74 ? -10.898 -10.547 0 1 88.75 74 ASN A O 1
ATOM 612 N N . TYR A 1 75 ? -9.086 -10.242 -1.252 1 88.88 75 TYR A N 1
ATOM 613 C CA . TYR A 1 75 ? -8.336 -9.727 -0.115 1 88.88 75 TYR A CA 1
ATOM 614 C C . TYR A 1 75 ? -8.586 -8.234 0.077 1 88.88 75 TYR A C 1
ATOM 616 O O . TYR A 1 75 ? -8.805 -7.504 -0.894 1 88.88 75 TYR A O 1
ATOM 624 N N . THR A 1 76 ? -8.617 -7.836 1.353 1 89.06 76 THR A N 1
ATOM 625 C CA . THR A 1 76 ? -8.961 -6.445 1.614 1 89.06 76 THR A CA 1
ATOM 626 C C . THR A 1 76 ? -8.008 -5.836 2.641 1 89.06 76 THR A C 1
ATOM 628 O O . THR A 1 76 ? -7.719 -6.453 3.668 1 89.06 76 THR A O 1
ATOM 631 N N . LEU A 1 77 ? -7.48 -4.715 2.279 1 87.19 77 LEU A N 1
ATOM 632 C CA . LEU A 1 77 ? -6.77 -3.881 3.238 1 87.19 77 LEU A CA 1
ATOM 633 C C . LEU A 1 77 ? -7.621 -2.693 3.666 1 87.19 77 LEU A C 1
ATOM 635 O O . LEU A 1 77 ? -8.32 -2.098 2.842 1 87.19 77 LEU A O 1
ATOM 639 N N . ARG A 1 78 ? -7.586 -2.428 4.891 1 89.75 78 ARG A N 1
ATOM 640 C CA . ARG A 1 78 ? -8.305 -1.275 5.43 1 89.75 78 ARG A CA 1
ATOM 641 C C . ARG A 1 78 ? -7.332 -0.171 5.836 1 89.75 78 ARG A C 1
ATOM 643 O O . ARG A 1 78 ? -6.285 -0.445 6.43 1 89.75 78 ARG A O 1
ATOM 650 N N . CYS A 1 79 ? -7.781 1.005 5.453 1 88.44 79 CYS A N 1
ATOM 651 C CA . CYS A 1 79 ? -7.031 2.186 5.867 1 88.44 79 CYS A CA 1
ATOM 652 C C . CYS A 1 79 ? -7.746 2.92 6.996 1 88.44 79 CYS A C 1
ATOM 654 O O . CYS A 1 79 ? -8.938 3.225 6.883 1 88.44 79 CYS A O 1
ATOM 656 N N . ARG A 1 80 ? -7.062 3.119 8.125 1 88 80 ARG A N 1
ATOM 657 C CA . ARG A 1 80 ? -7.602 3.871 9.258 1 88 80 ARG A CA 1
ATOM 658 C C . ARG A 1 80 ? -6.699 5.047 9.617 1 88 80 ARG A C 1
ATOM 660 O O . ARG A 1 80 ? -5.473 4.922 9.594 1 88 80 ARG A O 1
ATOM 667 N N . THR A 1 81 ? -7.336 6.133 9.75 1 87.88 81 THR A N 1
ATOM 668 C CA . THR A 1 81 ? -6.645 7.332 10.211 1 87.88 81 THR A CA 1
ATOM 669 C C . THR A 1 81 ? -7.137 7.742 11.594 1 87.88 81 THR A C 1
ATOM 671 O O . THR A 1 81 ? -8.344 7.84 11.828 1 87.88 81 THR A O 1
ATOM 674 N N . HIS A 1 82 ? -6.176 7.848 12.484 1 87.62 82 HIS A N 1
ATOM 675 C CA . HIS A 1 82 ? -6.578 8.25 13.828 1 87.62 82 HIS A CA 1
ATOM 676 C C . HIS A 1 82 ? -5.551 9.18 14.461 1 87.62 82 HIS A C 1
ATOM 678 O O . HIS A 1 82 ? -4.355 9.078 14.18 1 87.62 82 HIS A O 1
ATOM 684 N N . PRO A 1 83 ? -6.078 10.148 15.289 1 86.56 83 PRO A N 1
ATOM 685 C CA . PRO A 1 83 ? -5.156 11.031 16.016 1 86.56 83 PRO A CA 1
ATOM 686 C C . PRO A 1 83 ? -4.48 10.344 17.188 1 86.56 83 PRO A C 1
ATOM 688 O O . PRO A 1 83 ? -5.086 9.484 17.844 1 86.56 83 PRO A O 1
ATOM 691 N N . LEU A 1 84 ? -3.113 10.586 17.234 1 82.25 84 LEU A N 1
ATOM 692 C CA . LEU A 1 84 ? -2.438 10.195 18.469 1 82.25 84 LEU A CA 1
ATOM 693 C C . LEU A 1 84 ? -2.471 11.32 19.484 1 82.25 84 LEU A C 1
ATOM 695 O O . LEU A 1 84 ? -2.324 12.492 19.141 1 82.25 84 LEU A O 1
ATOM 699 N N . LYS A 1 85 ? -3.025 11.047 20.719 1 71.44 85 LYS A N 1
ATOM 700 C CA . LYS A 1 85 ? -3.197 12.055 21.766 1 71.44 85 LYS A CA 1
ATOM 701 C C . LYS A 1 85 ? -1.873 12.734 22.094 1 71.44 85 LYS A C 1
ATOM 703 O O . LYS A 1 85 ? -0.932 12.086 22.547 1 71.44 85 LYS A O 1
ATOM 708 N N . LEU A 1 86 ? -1.455 13.648 21.281 1 65.81 86 LEU A N 1
ATOM 709 C CA . LEU A 1 86 ? -0.27 14.422 21.641 1 65.81 86 LEU A CA 1
ATOM 710 C C . LEU A 1 86 ? -0.659 15.773 22.234 1 65.81 86 LEU A C 1
ATOM 712 O O . LEU A 1 86 ? -1.802 16.203 22.094 1 65.81 86 LEU A O 1
ATOM 716 N N . PRO A 1 87 ? 0.388 16.453 22.906 1 62.12 87 PRO A N 1
ATOM 717 C CA . PRO A 1 87 ? 0.143 17.781 23.453 1 62.12 87 PRO A CA 1
ATOM 718 C C . PRO A 1 87 ? -0.524 18.719 22.438 1 62.12 87 PRO A C 1
ATOM 720 O O . PRO A 1 87 ? -0.44 18.484 21.234 1 62.12 87 PRO A O 1
ATOM 723 N N . ARG A 1 88 ? -1.172 19.781 22.875 1 65.56 88 ARG A N 1
ATOM 724 C CA . ARG A 1 88 ? -2.123 20.656 22.203 1 65.56 88 ARG A CA 1
ATOM 725 C C . ARG A 1 88 ? -1.479 21.344 21 1 65.56 88 ARG A C 1
ATOM 727 O O . ARG A 1 88 ? -2.166 21.703 20.047 1 65.56 88 ARG A O 1
ATOM 734 N N . GLU A 1 89 ? -0.125 21.531 20.891 1 71.31 89 GLU A N 1
ATOM 735 C CA . GLU A 1 89 ? 0.448 22.344 19.812 1 71.31 89 GLU A CA 1
ATOM 736 C C . GLU A 1 89 ? 0.673 21.516 18.547 1 71.31 89 GLU A C 1
ATOM 738 O O . GLU A 1 89 ? 0.845 22.078 17.469 1 71.31 89 GLU A O 1
ATOM 743 N N . SER A 1 90 ? 0.649 20.234 18.734 1 73.62 90 SER A N 1
ATOM 744 C CA . SER A 1 90 ? 0.871 19.391 17.562 1 73.62 90 SER A CA 1
ATOM 745 C C . SER A 1 90 ? -0.065 18.188 17.578 1 73.62 90 SER A C 1
ATOM 747 O O . SER A 1 90 ? -0.398 17.656 18.641 1 73.62 90 SER A O 1
ATOM 749 N N . GLY A 1 91 ? -0.638 18.109 16.344 1 83.19 91 GLY A N 1
ATOM 750 C CA . GLY A 1 91 ? -1.411 16.875 16.203 1 83.19 91 GLY A CA 1
ATOM 751 C C . GLY A 1 91 ? -0.678 15.805 15.422 1 83.19 91 GLY A C 1
ATOM 752 O O . GLY A 1 91 ? 0.136 16.109 14.547 1 83.19 91 GLY A O 1
ATOM 753 N N . VAL A 1 92 ? -0.635 14.68 16.031 1 85 92 VAL A N 1
ATOM 754 C CA . VAL A 1 92 ? -0.089 13.531 15.328 1 85 92 VAL A CA 1
ATOM 755 C C . VAL A 1 92 ? -1.228 12.648 14.82 1 85 92 VAL A C 1
ATOM 757 O O . VAL A 1 92 ? -2.131 12.289 15.578 1 85 92 VAL A O 1
ATOM 760 N N . ILE A 1 93 ? -1.168 12.438 13.555 1 88.06 93 ILE A N 1
ATOM 761 C CA . ILE A 1 93 ? -2.152 11.562 12.93 1 88.06 93 ILE A CA 1
ATOM 762 C C . ILE A 1 93 ? -1.469 10.297 12.43 1 88.06 93 ILE A C 1
ATOM 764 O O . ILE A 1 93 ? -0.411 10.359 11.797 1 88.06 93 ILE A O 1
ATOM 768 N N . VAL A 1 94 ? -2.117 9.227 12.781 1 88.31 94 VAL A N 1
ATOM 769 C CA . VAL A 1 94 ? -1.6 7.953 12.297 1 88.31 94 VAL A CA 1
ATOM 770 C C . VAL A 1 94 ? -2.537 7.379 11.242 1 88.31 94 VAL A C 1
ATOM 772 O O . VAL A 1 94 ? -3.752 7.309 11.453 1 88.31 94 VAL A O 1
ATOM 775 N N . THR A 1 95 ? -1.972 7.117 10.094 1 87.88 95 THR A N 1
ATOM 776 C CA . THR A 1 95 ? -2.682 6.398 9.039 1 87.88 95 THR A CA 1
ATOM 777 C C . THR A 1 95 ? -2.148 4.973 8.906 1 87.88 95 THR A C 1
ATOM 779 O O . THR A 1 95 ? -0.945 4.77 8.727 1 87.88 95 THR A O 1
ATOM 782 N N . GLU A 1 96 ? -3.113 4.035 9 1 85.56 96 GLU A N 1
ATOM 783 C CA . GLU A 1 96 ? -2.723 2.629 9.008 1 85.56 96 GLU A CA 1
ATOM 784 C C . GLU A 1 96 ? -3.398 1.864 7.875 1 85.56 96 GLU A C 1
ATOM 786 O O . GLU A 1 96 ? -4.594 2.041 7.625 1 85.56 96 GLU A O 1
ATOM 791 N N . LEU A 1 97 ? -2.602 1.092 7.168 1 84.94 97 LEU A N 1
ATOM 792 C CA . LEU A 1 97 ? -3.094 0.096 6.223 1 84.94 97 LEU A CA 1
ATOM 793 C C . LEU A 1 97 ? -2.934 -1.312 6.785 1 84.94 97 LEU A C 1
ATOM 795 O O . LEU A 1 97 ? -1.813 -1.765 7.031 1 84.94 97 LEU A O 1
ATOM 799 N N . SER A 1 98 ? -4.051 -1.937 7.043 1 84.75 98 SER A N 1
ATOM 800 C CA . SER A 1 98 ? -4.008 -3.256 7.664 1 84.75 98 SER A CA 1
ATOM 801 C C . SER A 1 98 ? -4.887 -4.25 6.914 1 84.75 98 SER A C 1
ATOM 803 O O . SER A 1 98 ? -5.918 -3.873 6.352 1 84.75 98 SER A O 1
ATOM 805 N N . LEU A 1 99 ? -4.371 -5.512 6.844 1 82.69 99 LEU A N 1
ATOM 806 C CA . LEU A 1 99 ? -5.199 -6.555 6.254 1 82.69 99 LEU A CA 1
ATOM 807 C C . LEU A 1 99 ? -6.434 -6.816 7.109 1 82.69 99 LEU A C 1
ATOM 809 O O . LEU A 1 99 ? -6.324 -6.996 8.328 1 82.69 99 LEU A O 1
ATOM 813 N N . LEU A 1 100 ? -7.59 -6.691 6.551 1 77.19 100 LEU A N 1
ATOM 814 C CA . LEU A 1 100 ? -8.836 -6.855 7.293 1 77.19 100 LEU A CA 1
ATOM 815 C C . LEU A 1 100 ? -9.125 -8.328 7.555 1 77.19 100 LEU A C 1
ATOM 817 O O . LEU A 1 100 ? -9.758 -8.672 8.555 1 77.19 100 LEU A O 1
ATOM 821 N N . GLN A 1 101 ? -8.977 -9.133 6.5 1 67.94 101 GLN A N 1
ATOM 822 C CA . GLN A 1 101 ? -9.336 -10.531 6.668 1 67.94 101 GLN A CA 1
ATOM 823 C C . GLN A 1 101 ? -8.102 -11.422 6.656 1 67.94 101 GLN A C 1
ATOM 825 O O . GLN A 1 101 ? -7.137 -11.148 5.938 1 67.94 101 GLN A O 1
ATOM 830 N N . PRO A 1 102 ? -8.172 -12.359 7.82 1 59.88 102 PRO A N 1
ATOM 831 C CA . PRO A 1 102 ? -7.113 -13.367 7.766 1 59.88 102 PRO A CA 1
ATOM 832 C C . PRO A 1 102 ? -7.082 -14.125 6.441 1 59.88 102 PRO A C 1
ATOM 834 O O . PRO A 1 102 ? -8.109 -14.219 5.762 1 59.88 102 PRO A O 1
ATOM 837 N N . PHE A 1 103 ? -5.91 -14.266 5.941 1 62.34 103 PHE A N 1
ATOM 838 C CA . PHE A 1 103 ? -5.77 -15.102 4.758 1 62.34 103 PHE A CA 1
ATOM 839 C C . PHE A 1 103 ? -6.559 -16.391 4.91 1 62.34 103 PHE A C 1
ATOM 841 O O . PHE A 1 103 ? -6.512 -17.031 5.965 1 62.34 103 PHE A O 1
ATOM 848 N N . LEU A 1 104 ? -7.684 -16.406 4.438 1 55.94 104 LEU A N 1
ATOM 849 C CA . LEU A 1 104 ? -8.336 -17.703 4.465 1 55.94 104 LEU A CA 1
ATOM 850 C C . LEU A 1 104 ? -7.387 -18.797 3.984 1 55.94 104 LEU A C 1
ATOM 852 O O . LEU A 1 104 ? -6.891 -18.75 2.857 1 55.94 104 LEU A O 1
ATOM 856 N N . SER A 1 105 ? -6.441 -18.938 4.887 1 46.91 105 SER A N 1
ATOM 857 C CA . SER A 1 105 ? -5.539 -20.047 4.602 1 46.91 105 SER A CA 1
ATOM 858 C C . SER A 1 105 ? -6.258 -21.156 3.852 1 46.91 105 SER A C 1
ATOM 860 O O . SER A 1 105 ? -7.387 -21.516 4.188 1 46.91 105 SER A O 1
ATOM 862 N N . ASN A 1 106 ? -6.039 -21.172 2.703 1 45.97 106 ASN A N 1
ATOM 863 C CA . ASN A 1 106 ? -6.332 -22.438 2.018 1 45.97 106 ASN A CA 1
ATOM 864 C C . ASN A 1 106 ? -5.902 -23.641 2.848 1 45.97 106 ASN A C 1
ATOM 866 O O . ASN A 1 106 ? -4.93 -24.312 2.512 1 45.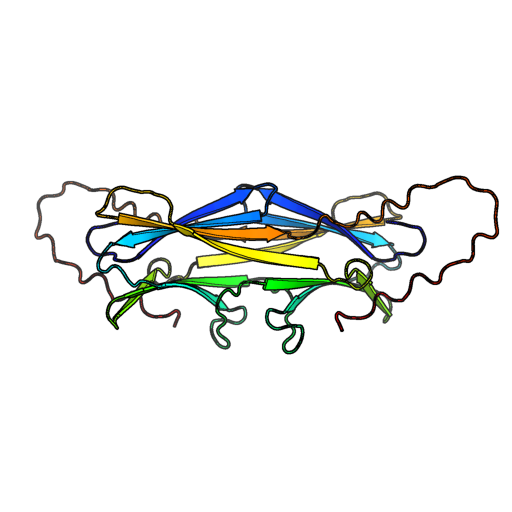97 106 ASN A O 1
ATOM 870 N N . GLN A 1 107 ? -5.645 -23.469 4.176 1 39.09 107 GLN A N 1
ATOM 871 C CA . GLN A 1 107 ? -5.422 -24.75 4.84 1 39.09 107 GLN A CA 1
ATOM 872 C C . GLN A 1 107 ? -6.672 -25.609 4.789 1 39.09 107 GLN A C 1
ATOM 874 O O . GLN A 1 107 ? -7.688 -25.281 5.402 1 39.09 107 GLN A O 1
ATOM 879 N N . GLN A 1 108 ? -7.203 -26.016 3.76 1 36.09 108 GLN A N 1
ATOM 880 C CA . GLN A 1 108 ? -8.07 -27.188 3.873 1 36.09 108 GLN A CA 1
ATOM 881 C C . GLN A 1 108 ? -7.582 -28.125 4.969 1 36.09 108 GLN A C 1
ATOM 883 O O . GLN A 1 108 ? -6.422 -28.531 4.973 1 36.09 108 GLN A O 1
ATOM 888 N N . SER A 1 109 ? -7.891 -28.078 6.219 1 33.88 109 SER A N 1
ATOM 889 C CA . SER A 1 109 ? -7.945 -29.297 7.031 1 33.88 109 SER A CA 1
ATOM 890 C C . SER A 1 109 ? -8.289 -30.516 6.18 1 33.88 109 SER A C 1
ATOM 892 O O . SER A 1 109 ? -9.266 -30.484 5.422 1 33.88 109 SER A O 1
ATOM 894 N N . VAL A 1 110 ? -7.316 -31.375 5.844 1 34.56 110 VAL A N 1
ATOM 895 C CA . VAL A 1 110 ? -7.543 -32.781 5.543 1 34.56 110 VAL A CA 1
ATOM 896 C C . VAL A 1 110 ? -8.562 -33.375 6.523 1 34.56 110 VAL A C 1
ATOM 898 O O . VAL A 1 110 ? -8.219 -33.688 7.664 1 34.56 110 VAL A O 1
ATOM 901 N N . LEU A 1 111 ? -9.609 -32.844 6.949 1 31.77 111 LEU A N 1
ATOM 902 C CA . LEU A 1 111 ? -10.555 -33.781 7.551 1 31.77 111 LEU A CA 1
ATOM 903 C C . LEU A 1 111 ? -10.719 -35.031 6.684 1 31.77 111 LEU A C 1
ATOM 905 O O . LEU A 1 111 ? -10.859 -34.906 5.465 1 31.77 111 LEU A O 1
ATOM 909 N N . SER A 1 112 ? -10.172 -36.219 7.113 1 30.22 112 SER A N 1
ATOM 910 C CA . SER A 1 112 ? -10.281 -37.625 6.801 1 30.22 112 SER A CA 1
ATOM 911 C C . SER A 1 112 ? -11.719 -38.031 6.449 1 30.22 112 SER A C 1
ATOM 913 O O . SER A 1 112 ? -12.047 -39.219 6.375 1 30.22 112 SER A O 1
ATOM 915 N N . SER A 1 113 ? -12.82 -37.344 6.598 1 29.8 113 SER A N 1
ATOM 916 C CA . SER A 1 113 ? -13.93 -38.25 6.344 1 29.8 113 SER A CA 1
ATOM 917 C C . SER A 1 113 ? -13.789 -38.906 4.977 1 29.8 113 SER A C 1
ATOM 919 O O . SER A 1 113 ? -13.133 -38.375 4.082 1 29.8 113 SER A O 1
ATOM 921 N N . GLY A 1 114 ? -14.047 -40.25 4.707 1 30.2 114 GLY A N 1
ATOM 922 C CA . GLY A 1 114 ? -14.203 -41.25 3.654 1 30.2 114 GLY A CA 1
ATOM 923 C C . GLY A 1 114 ? -14.719 -40.656 2.354 1 30.2 114 GLY A C 1
ATOM 924 O O . GLY A 1 114 ? -14.75 -41.344 1.327 1 30.2 114 GLY A O 1
ATOM 925 N N . SER A 1 115 ? -15.914 -39.969 2.307 1 29.53 115 SER A N 1
ATOM 926 C CA . SER A 1 115 ? -16.719 -40.031 1.097 1 29.53 115 SER A CA 1
ATOM 927 C C . SER A 1 115 ? -15.992 -39.438 -0.097 1 29.53 115 SER A C 1
ATOM 929 O O . SER A 1 115 ? -15 -38.719 0.071 1 29.53 115 SER A O 1
ATOM 931 N N . SER A 1 116 ? -16.641 -39.375 -1.446 1 28.67 116 SER A N 1
ATOM 932 C CA . SER A 1 116 ? -16.406 -39.188 -2.875 1 28.67 116 SER A CA 1
ATOM 933 C C . SER A 1 116 ? -15.781 -37.812 -3.154 1 28.67 116 SER A C 1
ATOM 935 O O . SER A 1 116 ? -16.328 -36.781 -2.758 1 28.67 116 SER A O 1
ATOM 937 N N . LEU A 1 117 ? -14.562 -37.625 -3.119 1 32.69 117 LEU A N 1
ATOM 938 C CA . LEU A 1 117 ? -13.57 -36.594 -3.406 1 32.69 117 LEU A CA 1
ATOM 939 C C . LEU A 1 117 ? -13.984 -35.781 -4.609 1 32.69 117 LEU A C 1
ATOM 941 O O . LEU A 1 117 ? -13.82 -36.188 -5.758 1 32.69 117 LEU A O 1
ATOM 945 N N . ARG A 1 118 ? -15.281 -35.375 -4.641 1 29.28 118 ARG A N 1
ATOM 946 C CA . ARG A 1 118 ? -15.727 -34.594 -5.793 1 29.28 118 ARG A CA 1
ATOM 947 C C . ARG A 1 118 ? -14.703 -33.531 -6.148 1 29.28 118 ARG A C 1
ATOM 949 O O . ARG A 1 118 ? -14.172 -32.844 -5.262 1 29.28 118 ARG A O 1
ATOM 956 N N . GLN A 1 119 ? -13.859 -33.812 -7.094 1 31.56 119 GLN A N 1
ATOM 957 C CA . GLN A 1 119 ? -12.961 -32.938 -7.863 1 31.56 119 GLN A CA 1
ATOM 958 C C . GLN A 1 119 ? -13.492 -31.516 -7.922 1 31.56 119 GLN A C 1
ATOM 960 O O . GLN A 1 119 ? -14.445 -31.219 -8.656 1 31.56 119 GLN A O 1
ATOM 965 N N . LEU A 1 120 ? -13.852 -31.016 -6.773 1 31.17 120 LEU A N 1
ATOM 966 C CA . LEU A 1 120 ? -14.359 -29.656 -6.871 1 31.17 120 LEU A CA 1
ATOM 967 C C . LEU A 1 120 ? -13.508 -28.828 -7.82 1 31.17 120 LEU A C 1
ATOM 969 O O . LEU A 1 120 ? -12.281 -28.766 -7.676 1 31.17 120 LEU A O 1
ATOM 973 N N . ALA A 1 121 ? -13.797 -28.781 -9.078 1 32.09 121 ALA A N 1
ATOM 974 C CA . ALA A 1 121 ? -13.219 -27.875 -10.062 1 32.09 121 ALA A CA 1
ATOM 975 C C . ALA A 1 121 ? -12.766 -26.578 -9.406 1 32.09 121 ALA A C 1
ATOM 977 O O . ALA A 1 121 ? -13.539 -25.938 -8.695 1 32.09 121 ALA A O 1
ATOM 978 N N . VAL A 1 122 ? -11.672 -26.578 -8.836 1 37.38 122 VAL A N 1
ATOM 979 C CA . VAL A 1 122 ? -11.125 -25.328 -8.32 1 37.38 122 VAL A CA 1
ATOM 980 C C . VAL A 1 122 ? -11.578 -24.172 -9.195 1 37.38 122 VAL A C 1
ATOM 982 O O . VAL A 1 122 ? -11.305 -24.141 -10.398 1 37.38 122 VAL A O 1
ATOM 985 N N . PRO A 1 123 ? -12.766 -23.672 -8.992 1 35 123 PRO A N 1
ATOM 986 C CA . PRO A 1 123 ? -13.219 -22.594 -9.867 1 35 123 PRO A CA 1
ATOM 987 C C . PRO A 1 123 ? -12.086 -21.641 -10.266 1 35 123 PRO A C 1
ATOM 989 O O . PRO A 1 123 ? -11.148 -21.438 -9.484 1 35 123 PRO A O 1
ATOM 992 N N . LYS A 1 124 ? -11.625 -21.641 -11.531 1 42.03 124 LYS A N 1
ATOM 993 C CA . LYS A 1 124 ? -10.891 -20.5 -12.055 1 42.03 124 LYS A CA 1
ATOM 994 C C . LYS A 1 124 ? -11.164 -19.25 -11.227 1 42.03 124 LYS A C 1
ATOM 996 O O . LYS A 1 124 ? -12.312 -18.797 -11.117 1 42.03 124 LYS A O 1
ATOM 1001 N N . GLN A 1 125 ? -10.531 -19.141 -10.086 1 48.75 125 GLN A N 1
ATOM 1002 C CA . GLN A 1 125 ? -10.672 -17.922 -9.305 1 48.75 125 GLN A CA 1
ATOM 1003 C C . GLN A 1 125 ? -10.867 -16.703 -10.219 1 48.75 125 GLN A C 1
ATOM 1005 O O . GLN A 1 125 ? -10.102 -16.5 -11.156 1 48.75 125 GLN A O 1
ATOM 1010 N N . GLN A 1 126 ? -12.086 -16.484 -10.492 1 52.69 126 GLN A N 1
ATOM 1011 C CA . GLN A 1 126 ? -12.578 -15.383 -11.32 1 52.69 126 GLN A CA 1
ATOM 1012 C C . GLN A 1 126 ? -11.883 -14.07 -10.969 1 52.69 126 GLN A C 1
ATOM 1014 O O . GLN A 1 126 ? -11.43 -13.883 -9.836 1 52.69 126 GLN A O 1
ATOM 1019 N N . PRO A 1 127 ? -11.492 -13.422 -12 1 58.19 127 PRO A N 1
ATOM 1020 C CA . PRO A 1 127 ? -11.055 -12.047 -11.758 1 58.19 127 PRO A CA 1
ATOM 1021 C C . PRO A 1 127 ? -11.914 -11.32 -10.734 1 58.19 127 PRO A C 1
ATOM 1023 O O . PRO A 1 127 ? -13.07 -11.703 -10.508 1 58.19 127 PRO A O 1
ATOM 1026 N N . PRO A 1 128 ? -11.32 -10.594 -9.789 1 54.94 128 PRO A N 1
ATOM 1027 C CA . PRO A 1 128 ? -12.195 -9.781 -8.938 1 54.94 128 PRO A CA 1
ATOM 1028 C C . PRO A 1 128 ? -13.414 -9.242 -9.688 1 54.94 128 PRO A C 1
ATOM 1030 O O . PRO A 1 128 ? -13.297 -8.852 -10.859 1 54.94 128 PRO A O 1
ATOM 1033 N N . LEU A 1 129 ? -14.641 -9.828 -9.453 1 47.56 129 LEU A N 1
ATOM 1034 C CA . LEU A 1 129 ? -15.859 -9.32 -10.078 1 47.56 129 LEU A CA 1
ATOM 1035 C C . LEU A 1 129 ? -16.156 -7.902 -9.617 1 47.56 129 LEU A C 1
ATOM 1037 O O . LEU A 1 129 ? -15.93 -7.562 -8.453 1 47.56 129 LEU A O 1
ATOM 1041 N N . MET B 1 1 ? -1.166 -24.281 -0.337 1 74.69 1 MET B N 1
ATOM 1042 C CA . MET B 1 1 ? -1.914 -24.312 -1.591 1 74.69 1 MET B CA 1
ATOM 1043 C C . MET B 1 1 ? -2.512 -25.703 -1.827 1 74.69 1 MET B C 1
ATOM 1045 O O . MET B 1 1 ? -1.821 -26.703 -1.688 1 74.69 1 MET B O 1
ATOM 1049 N N . ASN B 1 2 ? -3.818 -25.797 -1.911 1 70.81 2 ASN B N 1
ATOM 1050 C CA . ASN B 1 2 ? -4.445 -27.094 -2.123 1 70.81 2 ASN B CA 1
ATOM 1051 C C . ASN B 1 2 ? -4.285 -27.578 -3.564 1 70.81 2 ASN B C 1
ATOM 1053 O O . ASN B 1 2 ? -3.762 -26.844 -4.406 1 70.81 2 ASN B O 1
ATOM 1057 N N . ARG B 1 3 ? -4.645 -28.891 -3.846 1 70.69 3 ARG B N 1
ATOM 1058 C CA . ARG B 1 3 ? -4.312 -29.562 -5.102 1 70.69 3 ARG B CA 1
ATOM 1059 C C . ARG B 1 3 ? -4.996 -28.875 -6.281 1 70.69 3 ARG B C 1
ATOM 1061 O O . ARG B 1 3 ? -4.508 -28.922 -7.41 1 70.69 3 ARG B O 1
ATOM 1068 N N . GLU B 1 4 ? -5.977 -28.016 -6.027 1 79.25 4 GLU B N 1
ATOM 1069 C CA . GLU B 1 4 ? -6.719 -27.453 -7.145 1 79.25 4 GLU B CA 1
ATOM 1070 C C . GLU B 1 4 ? -6.273 -26.016 -7.426 1 79.25 4 GLU B C 1
ATOM 1072 O O . GLU B 1 4 ? -6.578 -25.469 -8.484 1 79.25 4 GLU B O 1
ATOM 1077 N N . GLN B 1 5 ? -5.547 -25.562 -6.559 1 84.75 5 GLN B N 1
ATOM 1078 C CA . GLN B 1 5 ? -5.156 -24.172 -6.727 1 84.75 5 GLN B CA 1
ATOM 1079 C C . GLN B 1 5 ? -3.834 -24.047 -7.48 1 84.75 5 GLN B C 1
ATOM 1081 O O . GLN B 1 5 ? -2.918 -24.844 -7.266 1 84.75 5 GLN B O 1
ATOM 1086 N N . GLN B 1 6 ? -3.797 -23.172 -8.477 1 90.06 6 GLN B N 1
ATOM 1087 C CA . GLN B 1 6 ? -2.568 -22.922 -9.219 1 90.06 6 GLN B CA 1
ATOM 1088 C C . GLN B 1 6 ? -1.807 -21.734 -8.625 1 90.06 6 GLN B C 1
ATOM 1090 O O . GLN B 1 6 ? -0.613 -21.562 -8.883 1 90.06 6 GLN B O 1
ATOM 1095 N N . VAL B 1 7 ? -2.521 -20.938 -7.926 1 91.44 7 VAL B N 1
ATOM 1096 C CA . VAL B 1 7 ? -1.923 -19.781 -7.277 1 91.44 7 VAL B CA 1
ATOM 1097 C C . VAL B 1 7 ? -2.568 -19.562 -5.91 1 91.44 7 VAL B C 1
ATOM 1099 O O . VAL B 1 7 ? -3.775 -19.75 -5.75 1 91.44 7 VAL B O 1
ATOM 1102 N N . CYS B 1 8 ? -1.675 -19.234 -4.875 1 89.44 8 CYS B N 1
ATOM 1103 C CA . CYS B 1 8 ? -2.16 -18.984 -3.52 1 89.44 8 CYS B CA 1
ATOM 1104 C C . CYS B 1 8 ? -1.349 -17.891 -2.84 1 89.44 8 CYS B C 1
ATOM 1106 O O . CYS B 1 8 ? -0.121 -17.969 -2.777 1 89.44 8 CYS B O 1
ATOM 1108 N N . LEU B 1 9 ? -2.105 -16.828 -2.477 1 89.88 9 LEU B N 1
ATOM 1109 C CA . LEU B 1 9 ? -1.451 -15.875 -1.579 1 89.88 9 LEU B CA 1
ATOM 1110 C C . LEU B 1 9 ? -1.284 -16.469 -0.186 1 89.88 9 LEU B C 1
ATOM 1112 O O . LEU B 1 9 ? -2.258 -16.609 0.559 1 89.88 9 LEU B O 1
ATOM 1116 N N . GLU B 1 10 ? -0.103 -16.766 0.102 1 86.25 10 GLU B N 1
ATOM 1117 C CA . GLU B 1 10 ? 0.184 -17.484 1.345 1 86.25 10 GLU B CA 1
ATOM 1118 C C . GLU B 1 10 ? 0.185 -16.531 2.537 1 86.25 10 GLU B C 1
ATOM 1120 O O . GLU B 1 10 ? -0.355 -16.859 3.598 1 86.25 10 GLU B O 1
ATOM 1125 N N . ARG B 1 11 ? 0.806 -15.477 2.365 1 84 11 ARG B N 1
ATOM 1126 C CA . ARG B 1 11 ? 0.899 -14.555 3.49 1 84 11 ARG B CA 1
ATOM 1127 C C . ARG B 1 11 ? 1.227 -13.141 3.014 1 84 11 ARG B C 1
ATOM 1129 O O . ARG B 1 11 ? 1.83 -12.961 1.954 1 84 11 ARG B O 1
ATOM 1136 N N . VAL B 1 12 ? 0.716 -12.25 3.756 1 83.94 12 VAL B N 1
ATOM 1137 C CA . VAL B 1 12 ? 1.144 -10.852 3.688 1 83.94 12 VAL B CA 1
ATOM 1138 C C . VAL B 1 12 ? 1.774 -10.445 5.016 1 83.94 12 VAL B C 1
ATOM 1140 O O . VAL B 1 12 ? 1.175 -10.625 6.078 1 83.94 12 VAL B O 1
ATOM 1143 N N . THR B 1 13 ? 3.025 -10.062 4.875 1 82.69 13 THR B N 1
ATOM 1144 C CA . THR B 1 13 ? 3.727 -9.664 6.09 1 82.69 13 THR B CA 1
ATOM 1145 C C . THR B 1 13 ? 4.238 -8.227 5.969 1 82.69 13 THR B C 1
ATOM 1147 O O . THR B 1 13 ? 4.332 -7.688 4.867 1 82.69 13 THR B O 1
ATOM 1150 N N . SER B 1 14 ? 4.395 -7.668 7.133 1 78.25 14 SER B N 1
ATOM 1151 C CA . SER B 1 14 ? 4.953 -6.32 7.191 1 78.25 14 SER B CA 1
ATOM 1152 C C . SER B 1 14 ? 6.234 -6.289 8.016 1 78.25 14 SER B C 1
ATOM 1154 O O . SER B 1 14 ? 6.418 -7.105 8.922 1 78.25 14 SER B O 1
ATOM 1156 N N . SER B 1 15 ? 7.254 -5.578 7.473 1 74.5 15 SER B N 1
ATOM 1157 C CA . SER B 1 15 ? 8.484 -5.285 8.195 1 74.5 15 SER B CA 1
ATOM 1158 C C . SER B 1 15 ? 8.805 -3.793 8.164 1 74.5 15 SER B C 1
ATOM 1160 O O . SER B 1 15 ? 8.039 -3 7.617 1 74.5 15 SER B O 1
ATOM 1162 N N . ASP B 1 16 ? 9.914 -3.42 8.859 1 67.06 16 ASP B N 1
ATOM 1163 C CA . ASP B 1 16 ? 10.328 -2.021 8.859 1 67.06 16 ASP B CA 1
ATOM 1164 C C . ASP B 1 16 ? 10.641 -1.538 7.445 1 67.06 16 ASP B C 1
ATOM 1166 O O . ASP B 1 16 ? 10.727 -0.333 7.199 1 67.06 16 ASP B O 1
ATOM 1170 N N . LEU B 1 17 ? 10.703 -2.547 6.617 1 66.88 17 LEU B N 1
ATOM 1171 C CA . LEU B 1 17 ? 11.102 -2.188 5.262 1 66.88 17 LEU B CA 1
ATOM 1172 C C . LEU B 1 17 ? 9.883 -2.033 4.355 1 66.88 17 LEU B C 1
ATOM 1174 O O . LEU B 1 17 ? 9.984 -1.475 3.262 1 66.88 17 LEU B O 1
ATOM 1178 N N . GLY B 1 18 ? 8.734 -2.523 4.762 1 78.81 18 GLY B N 1
ATOM 1179 C CA . GLY B 1 18 ? 7.551 -2.42 3.918 1 78.81 18 GLY B CA 1
ATOM 1180 C C . GLY B 1 18 ? 6.633 -3.623 4.023 1 78.81 18 GLY B C 1
ATOM 1181 O O . GLY B 1 18 ? 6.594 -4.289 5.062 1 78.81 18 GLY B O 1
ATOM 1182 N N . LEU B 1 19 ? 5.824 -3.752 2.998 1 84.06 19 LEU B N 1
ATOM 1183 C CA . LEU B 1 19 ? 4.887 -4.863 2.908 1 84.06 19 LEU B CA 1
ATOM 1184 C C . LEU B 1 19 ? 5.395 -5.93 1.941 1 84.06 19 LEU B C 1
ATOM 1186 O O . LEU B 1 19 ? 5.938 -5.602 0.883 1 84.06 19 LEU B O 1
ATOM 1190 N N . SER B 1 20 ? 5.277 -7.176 2.439 1 87.38 20 SER B N 1
ATOM 1191 C CA . SER B 1 20 ? 5.684 -8.297 1.597 1 87.38 20 SER B CA 1
ATOM 1192 C C . SER B 1 20 ? 4.551 -9.305 1.437 1 87.38 20 SER B C 1
ATOM 1194 O O . SER B 1 20 ? 3.883 -9.656 2.41 1 87.38 20 SER B O 1
ATOM 1196 N N . GLY B 1 21 ? 4.359 -9.656 0.25 1 89 21 GLY B N 1
ATOM 1197 C CA . GLY B 1 21 ? 3.428 -10.734 -0.041 1 89 21 GLY B CA 1
ATOM 1198 C C . GLY B 1 21 ? 4.098 -11.961 -0.635 1 89 21 GLY B C 1
ATOM 1199 O O . GLY B 1 21 ? 4.926 -11.844 -1.54 1 89 21 GLY B O 1
ATOM 1200 N N . THR B 1 22 ? 3.764 -13.094 -0.067 1 88.56 22 THR B N 1
ATOM 1201 C CA . THR B 1 22 ? 4.27 -14.359 -0.587 1 88.56 22 THR B CA 1
ATOM 1202 C C . THR B 1 22 ? 3.189 -15.094 -1.374 1 88.56 22 THR B C 1
ATOM 1204 O O . THR B 1 22 ? 2.143 -15.445 -0.824 1 88.56 22 THR B O 1
ATOM 1207 N N . ILE B 1 23 ? 3.516 -15.273 -2.605 1 90 23 ILE B N 1
ATOM 1208 C CA . ILE B 1 23 ? 2.57 -15.938 -3.496 1 90 23 ILE B CA 1
ATOM 1209 C C . ILE B 1 23 ? 3.164 -17.25 -3.986 1 90 23 ILE B C 1
ATOM 1211 O O . ILE B 1 23 ? 4.246 -17.266 -4.582 1 90 23 ILE B O 1
ATOM 1215 N N . GLN B 1 24 ? 2.438 -18.391 -3.666 1 89.25 24 GLN B N 1
ATOM 1216 C CA . GLN B 1 24 ? 2.818 -19.703 -4.172 1 89.25 24 GLN B CA 1
ATOM 1217 C C . GLN B 1 24 ? 2.117 -20.016 -5.492 1 89.25 24 GLN B C 1
ATOM 1219 O O . GLN B 1 24 ? 0.919 -19.766 -5.637 1 89.25 24 GLN B O 1
ATOM 1224 N N . VAL B 1 25 ? 2.93 -20.438 -6.453 1 90.19 25 VAL B N 1
ATOM 1225 C CA . VAL B 1 25 ? 2.352 -20.844 -7.734 1 90.19 25 VAL B CA 1
ATOM 1226 C C . VAL B 1 25 ? 2.811 -22.25 -8.094 1 90.19 25 VAL B C 1
ATOM 1228 O O . VAL B 1 25 ? 3.891 -22.672 -7.684 1 90.19 25 VAL B O 1
ATOM 1231 N N . ARG B 1 26 ? 1.934 -23.016 -8.758 1 88.56 26 ARG B N 1
ATOM 1232 C CA . ARG B 1 26 ? 2.365 -24.281 -9.32 1 88.56 26 ARG B CA 1
ATOM 1233 C C . ARG B 1 26 ? 3.277 -24.078 -10.523 1 88.56 26 ARG B C 1
ATOM 1235 O O . ARG B 1 26 ? 2.965 -23.281 -11.414 1 88.56 26 ARG B O 1
ATOM 1242 N N . ASN B 1 27 ? 4.371 -24.766 -10.523 1 85 27 ASN B N 1
ATOM 1243 C CA . ASN B 1 27 ? 5.34 -24.594 -11.602 1 85 27 ASN B CA 1
ATOM 1244 C C . ASN B 1 27 ? 4.906 -25.312 -12.867 1 85 27 ASN B C 1
ATOM 1246 O O . ASN B 1 27 ? 5.395 -26.406 -13.164 1 85 27 ASN B O 1
ATOM 1250 N N . VAL B 1 28 ? 4.051 -24.719 -13.641 1 82.62 28 VAL B N 1
ATOM 1251 C CA . VAL B 1 28 ? 3.461 -25.344 -14.82 1 82.62 28 VAL B CA 1
ATOM 1252 C C . VAL B 1 28 ? 4.352 -25.094 -16.031 1 82.62 28 VAL B C 1
ATOM 1254 O O . VAL B 1 28 ? 4.414 -25.922 -16.938 1 82.62 28 VAL B O 1
ATOM 1257 N N . ALA B 1 29 ? 5.039 -23.969 -16.078 1 83.5 29 ALA B N 1
ATOM 1258 C CA . ALA B 1 29 ? 5.918 -23.609 -17.203 1 83.5 29 ALA B CA 1
ATOM 1259 C C . ALA B 1 29 ? 7.02 -22.656 -16.75 1 83.5 29 ALA B C 1
ATOM 1261 O O . ALA B 1 29 ? 6.934 -22.062 -15.672 1 83.5 29 ALA B O 1
ATOM 1262 N N . PHE B 1 30 ? 8.031 -22.531 -17.531 1 79.69 30 PHE B N 1
ATOM 1263 C CA . PHE B 1 30 ? 9.188 -21.703 -17.234 1 79.69 30 PHE B CA 1
ATOM 1264 C C . PHE B 1 30 ? 8.805 -20.219 -17.266 1 79.69 30 PHE B C 1
ATOM 1266 O O . PHE B 1 30 ? 9.195 -19.469 -16.375 1 79.69 30 PHE B O 1
ATOM 1273 N N . GLU B 1 31 ? 7.984 -19.906 -18.391 1 83.06 31 GLU B N 1
ATOM 1274 C CA . GLU B 1 31 ? 7.578 -18.5 -18.5 1 83.06 31 GLU B CA 1
ATOM 1275 C C . GLU B 1 31 ? 6.285 -18.25 -17.734 1 83.06 31 GLU B C 1
ATOM 1277 O O . GLU B 1 31 ? 5.242 -18.812 -18.047 1 83.06 31 GLU B O 1
ATOM 1282 N N . LYS B 1 32 ? 6.461 -17.578 -16.672 1 83.25 32 LYS B N 1
ATOM 1283 C CA . LYS B 1 32 ? 5.281 -17.266 -15.867 1 83.25 32 LYS B CA 1
ATOM 1284 C C . LYS B 1 32 ? 5.348 -15.828 -15.344 1 83.25 32 LYS B C 1
ATOM 1286 O O . LYS B 1 32 ? 6.426 -15.234 -15.289 1 83.25 32 LYS B O 1
ATOM 1291 N N . GLN B 1 33 ? 4.105 -15.312 -15.195 1 89.5 33 GLN B N 1
ATOM 1292 C CA . GLN B 1 33 ? 3.965 -13.969 -14.648 1 89.5 33 GLN B CA 1
ATOM 1293 C C . GLN B 1 33 ? 3.01 -13.953 -13.461 1 89.5 33 GLN B C 1
ATOM 1295 O O . GLN B 1 33 ? 1.91 -14.508 -13.531 1 89.5 33 GLN B O 1
ATOM 1300 N N . VAL B 1 34 ? 3.594 -13.422 -12.352 1 91.38 34 VAL B N 1
ATOM 1301 C CA . VAL B 1 34 ? 2.748 -13.219 -11.18 1 91.38 34 VAL B CA 1
ATOM 1302 C C . VAL B 1 34 ? 2.525 -11.727 -10.961 1 91.38 34 VAL B C 1
ATOM 1304 O O . VAL B 1 34 ? 3.469 -10.938 -11.031 1 91.38 34 VAL B O 1
ATOM 1307 N N . SER B 1 35 ? 1.214 -11.359 -10.734 1 91.88 35 SER B N 1
ATOM 1308 C CA . SER B 1 35 ? 0.863 -9.961 -10.508 1 91.88 35 SER B CA 1
ATOM 1309 C C . SER B 1 35 ? -0.241 -9.828 -9.461 1 91.88 35 SER B C 1
ATOM 1311 O O . SER B 1 35 ? -0.87 -10.82 -9.086 1 91.88 35 SER B O 1
ATOM 1313 N N . VAL B 1 36 ? -0.334 -8.664 -8.961 1 91.62 36 VAL B N 1
ATOM 1314 C CA . VAL B 1 36 ? -1.398 -8.328 -8.023 1 91.62 36 VAL B CA 1
ATOM 1315 C C . VAL B 1 36 ? -2.275 -7.227 -8.609 1 91.62 36 VAL B C 1
ATOM 1317 O O . VAL B 1 36 ? -1.771 -6.188 -9.039 1 91.62 36 VAL B O 1
ATOM 1320 N N . ARG B 1 37 ? -3.547 -7.539 -8.688 1 91.44 37 ARG B N 1
ATOM 1321 C CA . ARG B 1 37 ? -4.516 -6.52 -9.078 1 91.44 37 ARG B CA 1
ATOM 1322 C C . ARG B 1 37 ? -5.246 -5.965 -7.859 1 91.44 37 ARG B C 1
ATOM 1324 O O . ARG B 1 37 ? -5.57 -6.707 -6.93 1 91.44 37 ARG B O 1
ATOM 1331 N N . TYR B 1 38 ? -5.461 -4.652 -7.961 1 87.44 38 TYR B N 1
ATOM 1332 C CA . TYR B 1 38 ? -6.117 -4.035 -6.816 1 87.44 38 TYR B CA 1
ATOM 1333 C C . TYR B 1 38 ? -7.078 -2.938 -7.266 1 87.44 38 TYR B C 1
ATOM 1335 O O . TYR B 1 38 ? -7.039 -2.502 -8.414 1 87.44 38 TYR B O 1
ATOM 1343 N N . THR B 1 39 ? -8.055 -2.582 -6.434 1 86.94 39 THR B N 1
ATOM 1344 C CA . THR B 1 39 ? -9.047 -1.532 -6.645 1 86.94 39 THR B CA 1
ATOM 1345 C C . THR B 1 39 ? -9.305 -0.768 -5.352 1 86.94 39 THR B C 1
ATOM 1347 O O . THR B 1 39 ? -9.18 -1.323 -4.258 1 86.94 39 THR B O 1
ATOM 1350 N N . PHE B 1 40 ? -9.648 0.501 -5.621 1 81.81 40 PHE B N 1
ATOM 1351 C CA . PHE B 1 40 ? -10.039 1.317 -4.477 1 81.81 40 PHE B CA 1
ATOM 1352 C C . PHE B 1 40 ? -11.531 1.611 -4.504 1 81.81 40 PHE B C 1
ATOM 1354 O O . PHE B 1 40 ? -12.055 2.291 -3.617 1 81.81 40 PHE B O 1
ATOM 1361 N N . ASN B 1 41 ? -12.148 1.168 -5.566 1 82.81 41 ASN B N 1
ATOM 1362 C CA . ASN B 1 41 ? -13.555 1.508 -5.742 1 82.81 41 ASN B CA 1
ATOM 1363 C C . ASN B 1 41 ? -14.375 0.301 -6.191 1 82.81 41 ASN B C 1
ATOM 1365 O O . ASN B 1 41 ? -15.133 0.386 -7.156 1 82.81 41 ASN B O 1
ATOM 1369 N N . GLN B 1 42 ? -14.305 -0.722 -5.527 1 82.94 42 GLN B N 1
ATOM 1370 C CA . GLN B 1 42 ? -15.109 -1.92 -5.73 1 82.94 42 GLN B CA 1
ATOM 1371 C C . GLN B 1 42 ? -15.016 -2.41 -7.172 1 82.94 42 GLN B C 1
ATOM 1373 O O . GLN B 1 42 ? -16.031 -2.668 -7.82 1 82.94 42 GLN B O 1
ATOM 1378 N N . TRP B 1 43 ? -13.859 -2.354 -7.742 1 84.56 43 TRP B N 1
ATOM 1379 C CA . TRP B 1 43 ? -13.438 -2.936 -9.016 1 84.56 43 TRP B CA 1
ATOM 1380 C C . TRP B 1 43 ? -13.992 -2.133 -10.188 1 84.56 43 TRP B C 1
ATOM 1382 O O . TRP B 1 43 ? -13.969 -2.596 -11.328 1 84.56 43 TRP B O 1
ATOM 1392 N N . GLU B 1 44 ? -14.523 -0.899 -9.914 1 84.38 44 GLU B N 1
ATOM 1393 C CA . GLU B 1 44 ? -14.844 0.001 -11.016 1 84.38 44 GLU B CA 1
ATOM 1394 C C . GLU B 1 44 ? -13.586 0.377 -11.805 1 84.38 44 GLU B C 1
ATOM 1396 O O . GLU B 1 44 ? -13.625 0.473 -13.031 1 84.38 44 GLU B O 1
ATOM 1401 N N . SER B 1 45 ? -12.539 0.655 -11.062 1 82.94 45 SER B N 1
ATOM 1402 C CA . SER B 1 45 ? -11.211 0.826 -11.656 1 82.94 45 SER B CA 1
ATOM 1403 C C . SER B 1 45 ? -10.234 -0.218 -11.125 1 82.94 45 SER B C 1
ATOM 1405 O O . SER B 1 45 ? -10.258 -0.563 -9.945 1 82.94 45 SER B O 1
ATOM 1407 N N . ILE B 1 46 ? -9.539 -0.742 -12.07 1 85.69 46 ILE B N 1
ATOM 1408 C CA . ILE B 1 46 ? -8.602 -1.812 -11.742 1 85.69 46 ILE B CA 1
ATOM 1409 C C . ILE B 1 46 ? -7.172 -1.341 -11.992 1 85.69 46 ILE B C 1
ATOM 1411 O O . ILE B 1 46 ? -6.898 -0.681 -13 1 85.69 46 ILE B O 1
ATOM 1415 N N . HIS B 1 47 ? -6.422 -1.69 -11 1 83.94 47 HIS B N 1
ATOM 1416 C CA . HIS B 1 47 ? -5.012 -1.331 -11.133 1 83.94 47 HIS B CA 1
ATOM 1417 C C . HIS B 1 47 ? -4.109 -2.535 -10.875 1 83.94 47 HIS B C 1
ATOM 1419 O O . HIS B 1 47 ? -4.48 -3.445 -10.133 1 83.94 47 HIS B O 1
ATOM 1425 N N . GLU B 1 48 ? -3.043 -2.564 -11.57 1 87.56 48 GLU B N 1
ATOM 1426 C CA . GLU B 1 48 ? -2.01 -3.562 -11.312 1 87.56 48 GLU B CA 1
ATOM 1427 C C . GLU B 1 48 ? -0.837 -2.957 -10.547 1 87.56 48 GLU B C 1
ATOM 1429 O O . GLU B 1 48 ? -0.426 -1.828 -10.82 1 87.56 48 GLU B O 1
ATOM 1434 N N . LEU B 1 49 ? -0.411 -3.773 -9.477 1 85.06 49 LEU B N 1
ATOM 1435 C CA . LEU B 1 49 ? 0.749 -3.27 -8.75 1 85.06 49 LEU B CA 1
ATOM 1436 C C . LEU B 1 49 ? 1.903 -2.979 -9.703 1 85.06 49 LEU B C 1
ATOM 1438 O O . LEU B 1 49 ? 2.264 -3.826 -10.523 1 85.06 49 LEU B O 1
ATOM 1442 N N . SER B 1 50 ? 2.25 -1.722 -9.641 1 83.75 50 SER B N 1
ATOM 1443 C CA . SER B 1 50 ? 3.383 -1.293 -10.453 1 83.75 50 SER B CA 1
ATOM 1444 C C . SER B 1 50 ? 4.676 -1.297 -9.648 1 83.75 50 SER B C 1
ATOM 1446 O O . SER B 1 50 ? 4.668 -1.606 -8.453 1 83.75 50 SER B O 1
ATOM 1448 N N . THR B 1 51 ? 5.738 -1.009 -10.336 1 85.62 51 THR B N 1
ATOM 1449 C CA . THR B 1 51 ? 7.055 -1.063 -9.711 1 85.62 51 THR B CA 1
ATOM 1450 C C . THR B 1 51 ? 7.246 0.107 -8.758 1 85.62 51 THR B C 1
ATOM 1452 O O . THR B 1 51 ? 7.906 -0.032 -7.723 1 85.62 51 THR B O 1
ATOM 1455 N N . LEU B 1 52 ? 6.555 1.248 -9.141 1 88.31 52 LEU B N 1
ATOM 1456 C CA . LEU B 1 52 ? 6.801 2.434 -8.328 1 88.31 52 LEU B CA 1
ATOM 1457 C C . LEU B 1 52 ? 5.488 3.096 -7.922 1 88.31 52 LEU B C 1
ATOM 1459 O O . LEU B 1 52 ? 4.574 3.227 -8.742 1 88.31 52 LEU B O 1
ATOM 1463 N N . LEU B 1 53 ? 5.371 3.396 -6.676 1 87.38 53 LEU B N 1
ATOM 1464 C CA . LEU B 1 53 ? 4.277 4.18 -6.117 1 87.38 53 LEU B CA 1
ATOM 1465 C C . LEU B 1 53 ? 4.797 5.457 -5.469 1 87.38 53 LEU B C 1
ATOM 1467 O O . LEU B 1 53 ? 5.641 5.402 -4.57 1 87.38 53 LEU B O 1
ATOM 1471 N N . GLN B 1 54 ? 4.348 6.535 -6.004 1 90.19 54 GLN B N 1
ATOM 1472 C CA . GLN B 1 54 ? 4.715 7.812 -5.402 1 90.19 54 GLN B CA 1
ATOM 1473 C C . GLN B 1 54 ? 3.559 8.398 -4.594 1 90.19 54 GLN B C 1
ATOM 1475 O O . GLN B 1 54 ? 2.391 8.18 -4.93 1 90.19 54 GLN B O 1
ATOM 1480 N N . PHE B 1 55 ? 3.961 9.055 -3.43 1 91.12 55 PHE B N 1
ATOM 1481 C CA . PHE B 1 55 ? 2.875 9.609 -2.627 1 91.12 55 PHE B CA 1
ATOM 1482 C C . PHE B 1 55 ? 3.35 10.82 -1.837 1 91.12 55 PHE B C 1
ATOM 1484 O O . PHE B 1 55 ? 4.551 11.07 -1.734 1 91.12 55 PHE B O 1
ATOM 1491 N N . ALA B 1 56 ? 2.416 11.586 -1.403 1 92.44 56 ALA B N 1
ATOM 1492 C CA . ALA B 1 56 ? 2.617 12.758 -0.548 1 92.44 56 ALA B CA 1
ATOM 1493 C C . ALA B 1 56 ? 1.479 12.898 0.459 1 92.44 56 ALA B C 1
ATOM 1495 O O . ALA B 1 56 ? 0.373 12.406 0.23 1 92.44 56 ALA B O 1
ATOM 1496 N N . ALA B 1 57 ? 1.83 13.492 1.574 1 92.5 57 ALA B N 1
ATOM 1497 C CA . ALA B 1 57 ? 0.825 13.766 2.6 1 92.5 57 ALA B CA 1
ATOM 1498 C C . ALA B 1 57 ? 0.245 15.172 2.441 1 92.5 57 ALA B C 1
ATOM 1500 O O . ALA B 1 57 ? 0.973 16.125 2.146 1 92.5 57 ALA B O 1
ATOM 1501 N N . ARG B 1 58 ? -1.052 15.258 2.631 1 93.12 58 ARG B N 1
ATOM 1502 C CA . ARG B 1 58 ? -1.767 16.516 2.514 1 93.12 58 ARG B CA 1
ATOM 1503 C C . ARG B 1 58 ? -2.482 16.875 3.814 1 93.12 58 ARG B C 1
ATOM 1505 O O . ARG B 1 58 ? -3.088 16 4.449 1 93.12 58 ARG B O 1
ATOM 1512 N N . TYR B 1 59 ? -2.271 18.156 4.219 1 92.06 59 TYR B N 1
ATOM 1513 C CA . TYR B 1 59 ? -2.947 18.719 5.379 1 92.06 59 TYR B CA 1
ATOM 1514 C C . TYR B 1 59 ? -3.838 19.891 4.977 1 92.06 59 TYR B C 1
ATOM 1516 O O . TYR B 1 59 ? -3.352 20.891 4.469 1 92.06 59 TYR B O 1
ATOM 1524 N N . GLN B 1 60 ? -5.195 19.672 5.109 1 93.06 60 GLN B N 1
ATOM 1525 C CA . GLN B 1 60 ? -6.168 20.719 4.816 1 93.06 60 GLN B CA 1
ATOM 1526 C C . GLN B 1 60 ? -6.754 21.297 6.098 1 93.06 60 GLN B C 1
ATOM 1528 O O . GLN B 1 60 ? -7.324 20.562 6.91 1 93.06 60 GLN B O 1
ATOM 1533 N N . VAL B 1 61 ? -6.566 22.688 6.211 1 90.44 61 VAL B N 1
ATOM 1534 C CA . VAL B 1 61 ? -7.059 23.344 7.41 1 90.44 61 VAL B CA 1
ATOM 1535 C C . VAL B 1 61 ? -7.367 24.812 7.098 1 90.44 61 VAL B C 1
ATOM 1537 O O . VAL B 1 61 ? -6.59 25.484 6.418 1 90.44 61 VAL B O 1
ATOM 1540 N N . ASN B 1 62 ? -8.562 25.281 7.523 1 91.75 62 ASN B N 1
ATOM 1541 C CA . ASN B 1 62 ? -8.992 26.656 7.355 1 91.75 62 ASN B CA 1
ATOM 1542 C C . ASN B 1 62 ? -8.961 27.078 5.887 1 91.75 62 ASN B C 1
ATOM 1544 O O . ASN B 1 62 ? -8.484 28.172 5.555 1 91.75 62 ASN B O 1
ATOM 1548 N N . GLY B 1 63 ? -9.328 26.219 5.074 1 89.5 63 GLY B N 1
ATOM 1549 C CA . GLY B 1 63 ? -9.422 26.531 3.658 1 89.5 63 GLY B CA 1
ATOM 1550 C C . GLY B 1 63 ? -8.078 26.516 2.953 1 89.5 63 GLY B C 1
ATOM 1551 O O . GLY B 1 63 ? -7.988 26.812 1.763 1 89.5 63 GLY B O 1
ATOM 1552 N N . GLN B 1 64 ? -7.031 26.203 3.717 1 90.19 64 GLN B N 1
ATOM 1553 C CA . GLN B 1 64 ? -5.691 26.125 3.15 1 90.19 64 GLN B CA 1
ATOM 1554 C C . GLN B 1 64 ? -5.211 24.672 3.068 1 90.19 64 GLN B C 1
ATOM 1556 O O . GLN B 1 64 ? -5.691 23.812 3.809 1 90.19 64 GLN B O 1
ATOM 1561 N N . GLU B 1 65 ? -4.301 24.422 2.064 1 91.94 65 GLU B N 1
ATOM 1562 C CA . GLU B 1 65 ? -3.717 23.094 1.89 1 91.94 65 GLU B CA 1
ATOM 1563 C C . GLU B 1 65 ? -2.199 23.141 2.033 1 91.94 65 GLU B C 1
ATOM 1565 O O . GLU B 1 65 ? -1.54 24.016 1.462 1 91.94 65 GLU B O 1
ATOM 1570 N N . TYR B 1 66 ? -1.719 22.25 2.865 1 90.81 66 TYR B N 1
ATOM 1571 C CA . TYR B 1 66 ? -0.282 22.078 3.043 1 90.81 66 TYR B CA 1
ATOM 1572 C C . TYR B 1 66 ? 0.143 20.656 2.662 1 90.81 66 TYR B C 1
ATOM 1574 O O . TYR B 1 66 ? -0.63 19.719 2.812 1 90.81 66 TYR B O 1
ATOM 1582 N N . TRP B 1 67 ? 1.431 20.516 2.123 1 92.12 67 TRP B N 1
ATOM 1583 C CA . TRP B 1 67 ? 1.877 19.234 1.604 1 92.12 67 TRP B CA 1
ATOM 1584 C C . TRP B 1 67 ? 3.248 18.859 2.16 1 92.12 67 TRP B C 1
ATOM 1586 O O . TRP B 1 67 ? 4.105 19.734 2.34 1 92.12 67 TRP B O 1
ATOM 1596 N N . ASP B 1 68 ? 3.41 17.688 2.412 1 91.56 68 ASP B N 1
ATOM 1597 C CA . ASP B 1 68 ? 4.742 17.094 2.537 1 91.56 68 ASP B CA 1
ATOM 1598 C C . ASP B 1 68 ? 5.012 16.094 1.416 1 91.56 68 ASP B C 1
ATOM 1600 O O . ASP B 1 68 ? 4.527 14.961 1.458 1 91.56 68 ASP B O 1
ATOM 1604 N N . ASN B 1 69 ? 5.816 16.516 0.514 1 90.31 69 ASN B N 1
ATOM 1605 C CA . ASN B 1 69 ? 6.164 15.664 -0.62 1 90.31 69 ASN B CA 1
ATOM 1606 C C . ASN B 1 69 ? 7.645 15.297 -0.612 1 90.31 69 ASN B C 1
ATOM 1608 O O . ASN B 1 69 ? 8.258 15.141 -1.672 1 90.31 69 ASN B O 1
ATOM 1612 N N . ASN B 1 70 ? 8.188 15.32 0.509 1 88.44 70 ASN B N 1
ATOM 1613 C CA . ASN B 1 70 ? 9.594 14.969 0.655 1 88.44 70 ASN B CA 1
ATOM 1614 C C . ASN B 1 70 ? 10.5 15.984 -0.041 1 88.44 70 ASN B C 1
ATOM 1616 O O . ASN B 1 70 ? 11.367 15.602 -0.834 1 88.44 70 ASN B O 1
ATOM 1620 N N . ARG B 1 71 ? 10.219 17.219 0.2 1 82.94 71 ARG B N 1
ATOM 1621 C CA . ARG B 1 71 ? 11 18.328 -0.327 1 82.94 71 ARG B CA 1
ATOM 1622 C C . ARG B 1 71 ? 10.984 18.344 -1.852 1 82.94 71 ARG B C 1
ATOM 1624 O O . ARG B 1 71 ? 12.016 18.547 -2.486 1 82.94 71 ARG B O 1
ATOM 1631 N N . GLY B 1 72 ? 9.922 17.922 -2.389 1 84.06 72 GLY B N 1
ATOM 1632 C CA . GLY B 1 72 ? 9.75 18 -3.832 1 84.06 72 GLY B CA 1
ATOM 1633 C C . GLY B 1 72 ? 10.078 16.703 -4.539 1 84.06 72 GLY B C 1
ATOM 1634 O O . GLY B 1 72 ? 9.844 16.562 -5.742 1 84.06 72 GLY B O 1
ATOM 1635 N N . LYS B 1 73 ? 10.578 15.758 -3.854 1 85.5 73 LYS B N 1
ATOM 1636 C CA . LYS B 1 73 ? 10.977 14.5 -4.477 1 85.5 73 LYS B CA 1
ATOM 1637 C C . LYS B 1 73 ? 9.891 13.438 -4.309 1 85.5 73 LYS B C 1
ATOM 1639 O O . LYS B 1 73 ? 9.961 12.367 -4.91 1 85.5 73 LYS B O 1
ATOM 1644 N N . ASN B 1 74 ? 8.875 13.719 -3.637 1 88.69 74 ASN B N 1
ATOM 1645 C CA . ASN B 1 74 ? 7.812 12.781 -3.291 1 88.69 74 ASN B CA 1
ATOM 1646 C C . ASN B 1 74 ? 8.359 11.555 -2.559 1 88.69 74 ASN B C 1
ATOM 1648 O O . ASN B 1 74 ? 9.547 11.234 -2.684 1 88.69 74 ASN B O 1
ATOM 1652 N N . TYR B 1 75 ? 7.523 11.062 -1.767 1 88.62 75 TYR B N 1
ATOM 1653 C CA . TYR B 1 75 ? 7.844 9.75 -1.206 1 88.62 75 TYR B CA 1
ATOM 1654 C C . TYR B 1 75 ? 7.578 8.648 -2.221 1 88.62 75 TYR B C 1
ATOM 1656 O O . TYR B 1 75 ? 6.664 8.75 -3.041 1 88.62 75 TYR B O 1
ATOM 1664 N N . THR B 1 76 ? 8.453 7.637 -2.17 1 89 76 THR B N 1
ATOM 1665 C CA . THR B 1 76 ? 8.328 6.59 -3.178 1 89 76 THR B CA 1
ATOM 1666 C C . THR B 1 76 ? 8.43 5.207 -2.539 1 89 76 THR B C 1
ATOM 1668 O O . THR B 1 76 ? 9.305 4.961 -1.713 1 89 76 THR B O 1
ATOM 1671 N N . LEU B 1 77 ? 7.473 4.395 -2.869 1 87.12 77 LEU B N 1
ATOM 1672 C CA . LEU B 1 77 ? 7.555 2.971 -2.566 1 87.12 77 LEU B CA 1
ATOM 1673 C C . LEU B 1 77 ? 7.891 2.166 -3.818 1 87.12 77 LEU B C 1
ATOM 1675 O O . LEU B 1 77 ? 7.387 2.461 -4.902 1 87.12 77 LEU B O 1
ATOM 1679 N N . ARG B 1 78 ? 8.742 1.254 -3.645 1 89.62 78 ARG B N 1
ATOM 1680 C CA . ARG B 1 78 ? 9.094 0.361 -4.742 1 89.62 78 ARG B CA 1
ATOM 1681 C C . ARG B 1 78 ? 8.516 -1.033 -4.523 1 89.62 78 ARG B C 1
ATOM 1683 O O . ARG B 1 78 ? 8.547 -1.558 -3.408 1 89.62 78 ARG B O 1
ATOM 1690 N N . CYS B 1 79 ? 8.008 -1.503 -5.641 1 88.69 79 CYS B N 1
ATOM 1691 C CA . CYS B 1 79 ? 7.52 -2.875 -5.641 1 88.69 79 CYS B CA 1
ATOM 1692 C C . CYS B 1 79 ? 8.492 -3.805 -6.352 1 88.69 79 CYS B C 1
ATOM 1694 O O . CYS B 1 79 ? 8.883 -3.545 -7.492 1 88.69 79 CYS B O 1
ATOM 1696 N N . ARG B 1 80 ? 8.938 -4.809 -5.598 1 88.31 80 ARG B N 1
ATOM 1697 C CA . ARG B 1 80 ? 9.82 -5.809 -6.184 1 88.31 80 ARG B CA 1
ATOM 1698 C C . ARG B 1 80 ? 9.219 -7.207 -6.074 1 88.31 80 ARG B C 1
ATOM 1700 O O . ARG B 1 80 ? 8.625 -7.555 -5.051 1 88.31 80 ARG B O 1
ATOM 1707 N N . THR B 1 81 ? 9.273 -7.898 -7.203 1 87.94 81 THR B N 1
ATOM 1708 C CA . THR B 1 81 ? 8.844 -9.297 -7.242 1 87.94 81 THR B CA 1
ATOM 1709 C C . THR B 1 81 ? 10.031 -10.211 -7.527 1 87.94 81 THR B C 1
ATOM 1711 O O . THR B 1 81 ? 10.789 -9.984 -8.469 1 87.94 81 THR B O 1
ATOM 1714 N N . HIS B 1 82 ? 10.188 -11.148 -6.617 1 87.75 82 HIS B N 1
ATOM 1715 C CA . HIS B 1 82 ? 11.297 -12.078 -6.836 1 87.75 82 HIS B CA 1
ATOM 1716 C C . HIS B 1 82 ? 10.922 -13.492 -6.422 1 87.75 82 HIS B C 1
ATOM 1718 O O . HIS B 1 82 ? 10.133 -13.688 -5.496 1 87.75 82 HIS B O 1
ATOM 1724 N N . PRO B 1 83 ? 11.492 -14.5 -7.191 1 86.62 83 PRO B N 1
ATOM 1725 C CA . PRO B 1 83 ? 11.258 -15.891 -6.809 1 86.62 83 PRO B CA 1
ATOM 1726 C C . PRO B 1 83 ? 12.078 -16.312 -5.594 1 86.62 83 PRO B C 1
ATOM 1728 O O . PRO B 1 83 ? 13.195 -15.836 -5.402 1 86.62 83 PRO B O 1
ATOM 1731 N N . LEU B 1 84 ? 11.32 -17.031 -4.672 1 82.38 84 LEU B N 1
ATOM 1732 C CA . LEU B 1 84 ? 12.078 -17.703 -3.619 1 82.38 84 LEU B CA 1
ATOM 1733 C C . LEU B 1 84 ? 12.484 -19.109 -4.055 1 82.38 84 LEU B C 1
ATOM 1735 O O . LEU B 1 84 ? 11.711 -19.797 -4.719 1 82.38 84 LEU B O 1
ATOM 1739 N N . LYS B 1 85 ? 13.812 -19.406 -4.043 1 71.69 85 LYS B N 1
ATOM 1740 C CA . LYS B 1 85 ? 14.344 -20.688 -4.508 1 71.69 85 LYS B CA 1
ATOM 1741 C C . LYS B 1 85 ? 13.68 -21.859 -3.783 1 71.69 85 LYS B C 1
ATOM 1743 O O . LYS B 1 85 ? 13.797 -21.984 -2.564 1 71.69 85 LYS B O 1
ATOM 1748 N N . LEU B 1 86 ? 12.508 -22.219 -4.18 1 66.5 86 LEU B N 1
ATOM 1749 C CA . LEU B 1 86 ? 11.906 -23.422 -3.613 1 66.5 86 LEU B CA 1
ATOM 1750 C C . LEU B 1 86 ? 12.086 -24.609 -4.551 1 66.5 86 LEU B C 1
ATOM 1752 O O . LEU B 1 86 ? 12.398 -24.438 -5.73 1 66.5 86 LEU B O 1
ATOM 1756 N N . PRO B 1 87 ? 11.836 -25.891 -3.975 1 62.41 87 PRO B N 1
ATOM 1757 C CA . PRO B 1 87 ? 11.898 -27.094 -4.812 1 62.41 87 PRO B CA 1
ATOM 1758 C C . PRO B 1 87 ? 11.117 -26.938 -6.117 1 62.41 87 PRO B C 1
ATOM 1760 O O . PRO B 1 87 ? 10.219 -26.109 -6.207 1 62.41 87 PRO B O 1
ATOM 1763 N N . ARG B 1 88 ? 11.406 -27.734 -7.137 1 65.75 88 ARG B N 1
ATOM 1764 C CA . ARG B 1 88 ? 11.055 -27.625 -8.555 1 65.75 88 ARG B CA 1
ATOM 1765 C C . ARG B 1 88 ? 9.547 -27.656 -8.75 1 65.75 88 ARG B C 1
ATOM 1767 O O . ARG B 1 88 ? 9.023 -27.125 -9.727 1 65.75 88 ARG B O 1
ATOM 1774 N N . GLU B 1 89 ? 8.68 -28.203 -7.832 1 71.75 89 GLU B N 1
ATOM 1775 C CA . GLU B 1 89 ? 7.258 -28.375 -8.117 1 71.75 89 GLU B CA 1
ATOM 1776 C C . GLU B 1 89 ? 6.457 -27.125 -7.777 1 71.75 89 GLU B C 1
ATOM 1778 O O . GLU B 1 89 ? 5.32 -26.969 -8.227 1 71.75 89 GLU B O 1
ATOM 1783 N N . SER B 1 90 ? 7.074 -26.297 -7 1 73.94 90 SER B N 1
ATOM 1784 C CA . SER B 1 90 ? 6.355 -25.078 -6.621 1 73.94 90 SER B CA 1
ATOM 1785 C C . SER B 1 90 ? 7.273 -23.859 -6.645 1 73.94 90 SER B C 1
ATOM 1787 O O . SER B 1 90 ? 8.461 -23.969 -6.332 1 73.94 90 SER B O 1
ATOM 1789 N N . GLY B 1 91 ? 6.656 -22.875 -7.34 1 83.44 91 GLY B N 1
ATOM 1790 C CA . GLY B 1 91 ? 7.375 -21.625 -7.266 1 83.44 91 GLY B CA 1
ATOM 1791 C C . GLY B 1 91 ? 6.781 -20.656 -6.254 1 83.44 91 GLY B C 1
ATOM 1792 O O . GLY B 1 91 ? 5.574 -20.672 -6.008 1 83.44 91 GLY B O 1
ATOM 1793 N N . VAL B 1 92 ? 7.633 -20.203 -5.41 1 85.38 92 VAL B N 1
ATOM 1794 C CA . VAL B 1 92 ? 7.223 -19.156 -4.488 1 85.38 92 VAL B CA 1
ATOM 1795 C C . VAL B 1 92 ? 7.727 -17.812 -4.984 1 85.38 92 VAL B C 1
ATOM 1797 O O . VAL B 1 92 ? 8.914 -17.656 -5.293 1 85.38 92 VAL B O 1
ATOM 1800 N N . ILE B 1 93 ? 6.809 -16.938 -5.133 1 88.44 93 ILE B N 1
ATOM 1801 C CA . ILE B 1 93 ? 7.137 -15.578 -5.547 1 88.44 93 ILE B CA 1
ATOM 1802 C C . ILE B 1 93 ? 6.855 -14.609 -4.398 1 88.44 93 ILE B C 1
ATOM 1804 O O . ILE B 1 93 ? 5.793 -14.672 -3.773 1 88.44 93 ILE B O 1
ATOM 1808 N N . VAL B 1 94 ? 7.824 -13.805 -4.195 1 88.69 94 VAL B N 1
ATOM 1809 C CA . VAL B 1 94 ? 7.648 -12.781 -3.172 1 88.69 94 VAL B CA 1
ATOM 1810 C C . VAL B 1 94 ? 7.512 -11.406 -3.83 1 88.69 94 VAL B C 1
ATOM 1812 O O . VAL B 1 94 ? 8.32 -11.039 -4.68 1 88.69 94 VAL B O 1
ATOM 1815 N N . THR B 1 95 ? 6.422 -10.758 -3.527 1 88.19 95 THR B N 1
ATOM 1816 C CA . THR B 1 95 ? 6.227 -9.367 -3.92 1 88.19 95 THR B CA 1
ATOM 1817 C C . THR B 1 95 ? 6.363 -8.438 -2.717 1 88.19 95 THR B C 1
ATOM 1819 O O . THR B 1 95 ? 5.68 -8.617 -1.707 1 88.19 95 THR B O 1
ATOM 1822 N N . GLU B 1 96 ? 7.277 -7.473 -2.896 1 85.81 96 GLU B N 1
ATOM 1823 C CA . GLU B 1 96 ? 7.598 -6.59 -1.778 1 85.81 96 GLU B CA 1
ATOM 1824 C C . GLU B 1 96 ? 7.344 -5.129 -2.137 1 85.81 96 GLU B C 1
ATOM 1826 O O . GLU B 1 96 ? 7.707 -4.68 -3.227 1 85.81 96 GLU B O 1
ATOM 1831 N N . LEU B 1 97 ? 6.664 -4.438 -1.238 1 85.25 97 LEU B N 1
ATOM 1832 C CA . LEU B 1 97 ? 6.543 -2.986 -1.274 1 85.25 97 LEU B CA 1
ATOM 1833 C C . LEU B 1 97 ? 7.41 -2.342 -0.199 1 85.25 97 LEU B C 1
ATOM 1835 O O . LEU B 1 97 ? 7.191 -2.561 0.995 1 85.25 97 LEU B O 1
ATOM 1839 N N . SER B 1 98 ? 8.406 -1.623 -0.646 1 84.69 98 SER B N 1
ATOM 1840 C CA . SER B 1 98 ? 9.344 -1.035 0.302 1 84.69 98 SER B CA 1
ATOM 1841 C C . SER B 1 98 ? 9.57 0.445 0.011 1 84.69 98 SER B C 1
ATOM 1843 O O . SER B 1 98 ? 9.523 0.87 -1.146 1 84.69 98 SER B O 1
ATOM 1845 N N . LEU B 1 99 ? 9.711 1.214 1.121 1 82.69 99 LEU B N 1
ATOM 1846 C CA . LEU B 1 99 ? 10.062 2.617 0.935 1 82.69 99 LEU B CA 1
ATOM 1847 C C . LEU B 1 99 ? 11.453 2.758 0.325 1 82.69 99 LEU B C 1
ATOM 1849 O O . LEU B 1 99 ? 12.406 2.143 0.803 1 82.69 99 LEU B O 1
ATOM 1853 N N . LEU B 1 100 ? 11.547 3.408 -0.76 1 77.38 100 LEU B N 1
ATOM 1854 C CA . LEU B 1 100 ? 12.82 3.547 -1.466 1 77.38 100 LEU B CA 1
ATOM 1855 C C . LEU B 1 100 ? 13.711 4.574 -0.78 1 77.38 100 LEU B C 1
ATOM 1857 O O . LEU B 1 100 ? 14.945 4.469 -0.833 1 77.38 100 LEU B O 1
ATOM 1861 N N . GLN B 1 101 ? 13.102 5.723 -0.437 1 67.88 101 GLN B N 1
ATOM 1862 C CA . GLN B 1 101 ? 13.922 6.781 0.144 1 67.88 101 GLN B CA 1
ATOM 1863 C C . GLN B 1 101 ? 13.602 6.973 1.624 1 67.88 101 GLN B C 1
ATOM 1865 O O . GLN B 1 101 ? 12.453 6.844 2.039 1 67.88 101 GLN B O 1
ATOM 1870 N N . PRO B 1 102 ? 14.883 7.004 2.391 1 60.06 102 PRO B N 1
ATOM 1871 C CA . PRO B 1 102 ? 14.656 7.379 3.789 1 60.06 102 PRO B CA 1
ATOM 1872 C C . PRO B 1 102 ? 13.891 8.695 3.932 1 60.06 102 PRO B C 1
ATOM 1874 O O . PRO B 1 102 ? 13.93 9.531 3.027 1 60.06 102 PRO B O 1
ATOM 1877 N N . PHE B 1 103 ? 12.961 8.672 4.801 1 62.47 103 PHE B N 1
ATOM 1878 C CA . PHE B 1 103 ? 12.281 9.93 5.102 1 62.47 103 PHE B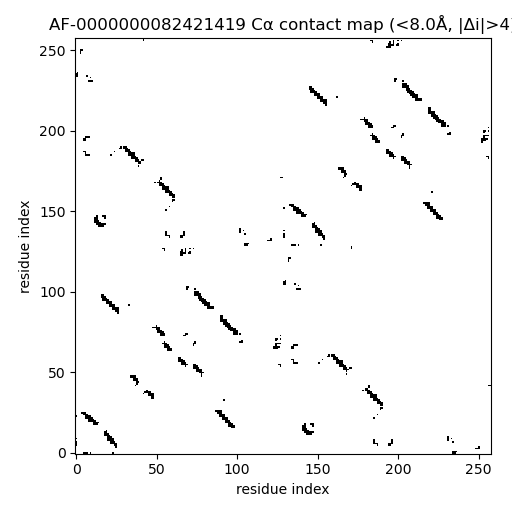 CA 1
ATOM 1879 C C . PHE B 1 103 ? 13.281 11.062 5.262 1 62.47 103 PHE B C 1
ATOM 1881 O O . PHE B 1 103 ? 14.312 10.906 5.922 1 62.47 103 PHE B O 1
ATOM 1888 N N . LEU B 1 104 ? 13.492 11.734 4.285 1 55.78 104 LEU B N 1
ATOM 1889 C CA . LEU B 1 104 ? 14.32 12.906 4.527 1 55.78 104 LEU B CA 1
ATOM 1890 C C . LEU B 1 104 ? 13.875 13.641 5.789 1 55.78 104 LEU B C 1
ATOM 1892 O O . LEU B 1 104 ? 12.727 14.078 5.879 1 55.78 104 LEU B O 1
ATOM 1896 N N . SER B 1 105 ? 14.133 12.875 6.812 1 47.03 105 SER B N 1
ATOM 1897 C CA . SER B 1 105 ? 13.852 13.523 8.094 1 47.03 105 SER B CA 1
ATOM 1898 C C . SER B 1 105 ? 14.062 15.031 8 1 47.03 105 SER B C 1
ATOM 1900 O O . SER B 1 105 ? 15.031 15.5 7.402 1 47.03 105 SER B O 1
ATOM 1902 N N . ASN B 1 106 ? 13.07 15.641 7.906 1 45.84 106 ASN B N 1
ATOM 1903 C CA . ASN B 1 106 ? 13.156 17.062 8.234 1 45.84 106 ASN B CA 1
ATOM 1904 C C . ASN B 1 106 ? 14.047 17.297 9.453 1 45.84 106 ASN B C 1
ATOM 1906 O O . ASN B 1 106 ? 13.555 17.688 10.516 1 45.84 106 ASN B O 1
ATOM 1910 N N . GLN B 1 107 ? 14.867 16.297 9.875 1 39 107 GLN B N 1
ATOM 1911 C CA . GLN B 1 107 ? 15.75 16.766 10.938 1 39 107 GLN B CA 1
ATOM 1912 C C . GLN B 1 107 ? 16.688 17.859 10.43 1 39 107 GLN B C 1
ATOM 1914 O O . GLN B 1 107 ? 17.562 17.594 9.609 1 39 107 GLN B O 1
ATOM 1919 N N . GLN B 1 108 ? 16.328 18.906 9.922 1 35.97 108 GLN B N 1
ATOM 1920 C CA . GLN B 1 108 ? 17.297 20 9.922 1 35.97 108 GLN B CA 1
ATOM 1921 C C . GLN B 1 108 ? 18.203 19.922 11.141 1 35.97 108 GLN B C 1
ATOM 1923 O O . GLN B 1 108 ? 17.734 19.859 12.273 1 35.97 108 GLN B O 1
ATOM 1928 N N . SER B 1 109 ? 19.328 19.297 11.234 1 33.53 109 SER B N 1
ATOM 1929 C CA . SER B 1 109 ? 20.406 19.766 12.102 1 33.53 109 SER B CA 1
ATOM 1930 C C . SER B 1 109 ? 20.359 21.281 12.281 1 33.53 109 SER B C 1
ATOM 1932 O O . SER B 1 109 ? 20.281 22.031 11.297 1 33.53 109 SER B O 1
ATOM 1934 N N . VAL B 1 110 ? 19.906 21.812 13.43 1 34.5 110 VAL B N 1
ATOM 1935 C CA . VAL B 1 110 ? 20.312 23.094 13.969 1 34.5 110 VAL B CA 1
ATOM 1936 C C . VAL B 1 110 ? 21.812 23.297 13.766 1 34.5 110 VAL B C 1
ATOM 1938 O O . VAL B 1 110 ? 22.625 22.75 14.508 1 34.5 110 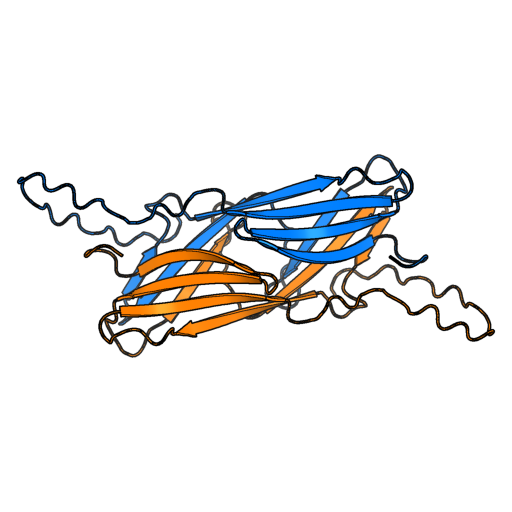VAL B O 1
ATOM 1941 N N . LEU B 1 111 ? 22.484 23.031 12.75 1 31.77 111 LEU B N 1
ATOM 1942 C CA . LEU B 1 111 ? 23.781 23.688 12.711 1 31.77 111 LEU B CA 1
ATOM 1943 C C . LEU B 1 111 ? 23.656 25.156 13.086 1 31.77 111 LEU B C 1
ATOM 1945 O O . LEU B 1 111 ? 22.734 25.844 12.617 1 31.77 111 LEU B O 1
ATOM 1949 N N . SER B 1 112 ? 24.109 25.578 14.32 1 30.36 112 SER B N 1
ATOM 1950 C CA . SER B 1 112 ? 24.438 26.828 14.992 1 30.36 112 SER B CA 1
ATOM 1951 C C . SER B 1 112 ? 25.062 27.828 14.023 1 30.36 112 SER B C 1
ATOM 1953 O O . SER B 1 112 ? 25.609 28.844 14.445 1 30.36 112 SER B O 1
ATOM 1955 N N . SER B 1 113 ? 25.484 27.656 12.797 1 29.58 113 SER B N 1
ATOM 1956 C CA . SER B 1 113 ? 26.188 28.875 12.43 1 29.58 113 SER B CA 1
ATOM 1957 C C . SER B 1 113 ? 25.281 30.094 12.609 1 29.58 113 SER B C 1
ATOM 1959 O O . SER B 1 113 ? 24.062 29.984 12.609 1 29.58 113 SER B O 1
ATOM 1961 N N . GLY B 1 114 ? 25.703 31.344 13.148 1 30.28 114 GLY B N 1
ATOM 1962 C CA . GLY B 1 114 ? 25.312 32.75 13.352 1 30.28 114 GLY B CA 1
ATOM 1963 C C . GLY B 1 114 ? 24.344 33.25 12.305 1 30.28 114 GLY B C 1
ATOM 1964 O O . GLY B 1 114 ? 23.797 34.344 12.445 1 30.28 114 GLY B O 1
ATOM 1965 N N . SER B 1 115 ? 24.641 33.219 10.961 1 29.47 115 SER B N 1
ATOM 1966 C CA . SER B 1 115 ? 24.125 34.25 10.094 1 29.47 115 SER B CA 1
ATOM 1967 C C . SER B 1 115 ? 22.609 34.219 10.047 1 29.47 115 SER B C 1
ATOM 1969 O O . SER B 1 115 ? 21.984 33.25 10.453 1 29.47 115 SER B O 1
ATOM 1971 N N . SER B 1 116 ? 21.828 35.188 9.18 1 28.88 116 SER B N 1
ATOM 1972 C CA . SER B 1 116 ? 20.531 35.781 8.906 1 28.88 116 SER B CA 1
ATOM 1973 C C . SER B 1 116 ? 19.5 34.719 8.562 1 28.88 116 SER B C 1
ATOM 1975 O O . SER B 1 116 ? 19.688 33.938 7.637 1 28.88 116 SER B O 1
ATOM 1977 N N . LEU B 1 117 ? 18.844 34.125 9.438 1 32.88 117 LEU B N 1
ATOM 1978 C CA . LEU B 1 117 ? 17.734 33.188 9.586 1 32.88 117 LEU B CA 1
ATOM 1979 C C . LEU B 1 117 ? 16.688 33.406 8.508 1 32.88 117 LEU B C 1
ATOM 1981 O O . LEU B 1 117 ? 15.859 34.312 8.617 1 32.88 117 LEU B O 1
ATOM 1985 N N . ARG B 1 118 ? 17.156 33.656 7.258 1 29.55 118 ARG B N 1
ATOM 1986 C CA . ARG B 1 118 ? 16.156 33.906 6.219 1 29.55 118 ARG B CA 1
ATOM 1987 C C . ARG B 1 118 ? 14.984 32.938 6.324 1 29.55 118 ARG B C 1
ATOM 1989 O O . ARG B 1 118 ? 15.188 31.734 6.547 1 29.55 118 ARG B O 1
ATOM 1996 N N . GLN B 1 119 ? 13.93 33.344 6.957 1 31.88 119 GLN B N 1
ATOM 1997 C CA . GLN B 1 119 ? 12.57 32.812 6.992 1 31.88 119 GLN B CA 1
ATOM 1998 C C . GLN B 1 119 ? 12.266 32 5.73 1 31.88 119 GLN B C 1
ATOM 2000 O O . GLN B 1 119 ? 12.055 32.594 4.66 1 31.88 119 GLN B O 1
ATOM 2005 N N . LEU B 1 120 ? 13.172 31.141 5.406 1 31.23 120 LEU B N 1
ATOM 2006 C CA . LEU B 1 120 ? 12.852 30.406 4.188 1 31.23 120 LEU B CA 1
ATOM 2007 C C . LEU B 1 120 ? 11.383 30.016 4.152 1 31.23 120 LEU B C 1
ATOM 2009 O O . LEU B 1 120 ? 10.867 29.422 5.105 1 31.23 120 LEU B O 1
ATOM 2013 N N . ALA B 1 121 ? 10.508 30.812 3.6 1 32.5 121 ALA B N 1
ATOM 2014 C CA . ALA B 1 121 ? 9.117 30.484 3.293 1 32.5 121 ALA B CA 1
ATOM 2015 C C . ALA B 1 121 ? 8.945 28.984 3.049 1 32.5 121 ALA B C 1
ATOM 2017 O O . ALA B 1 121 ? 9.672 28.391 2.25 1 32.5 121 ALA B O 1
ATOM 2018 N N . VAL B 1 122 ? 8.828 28.266 4.039 1 37.78 122 VAL B N 1
ATOM 2019 C CA . VAL B 1 122 ? 8.516 26.859 3.855 1 37.78 122 VAL B CA 1
ATOM 2020 C C . VAL B 1 122 ? 7.66 26.672 2.602 1 37.78 122 VAL B C 1
ATOM 2022 O O . VAL B 1 122 ? 6.574 27.25 2.496 1 37.78 122 VAL B O 1
ATOM 2025 N N . PRO B 1 123 ? 8.25 26.625 1.453 1 34.88 123 PRO B N 1
ATOM 2026 C CA . PRO B 1 123 ? 7.426 26.516 0.25 1 34.88 123 PRO B CA 1
ATOM 2027 C C . PRO B 1 123 ? 6.184 25.656 0.469 1 34.88 123 PRO B C 1
ATOM 2029 O O . PRO B 1 123 ? 6.215 24.703 1.254 1 34.88 123 PRO B O 1
ATOM 2032 N N . LYS B 1 124 ? 4.953 26.219 0.551 1 43.5 124 LYS B N 1
ATOM 2033 C CA . LYS B 1 124 ? 3.756 25.438 0.289 1 43.5 124 LYS B CA 1
ATOM 2034 C C . LYS B 1 124 ? 4.098 24.156 -0.491 1 43.5 124 LYS B C 1
ATOM 2036 O O . LYS B 1 124 ? 4.582 24.234 -1.622 1 43.5 124 LYS B O 1
ATOM 2041 N N . GLN B 1 125 ? 4.648 23.172 0.176 1 49.56 125 GLN B N 1
ATOM 2042 C CA . GLN B 1 125 ? 4.945 21.922 -0.514 1 49.56 125 GLN B CA 1
ATOM 2043 C C . GLN B 1 125 ? 3.887 21.625 -1.569 1 49.56 125 GLN B C 1
ATOM 2045 O O . GLN B 1 125 ? 2.688 21.703 -1.297 1 49.56 125 GLN B O 1
ATOM 2050 N N . GLN B 1 126 ? 4.207 22.031 -2.707 1 53.09 126 GLN B N 1
ATOM 2051 C CA . GLN B 1 126 ? 3.414 21.891 -3.924 1 53.09 126 GLN B CA 1
ATOM 2052 C C . GLN B 1 126 ? 2.83 20.484 -4.039 1 53.09 126 GLN B C 1
ATOM 2054 O O . GLN B 1 126 ? 3.402 19.531 -3.52 1 53.09 126 GLN B O 1
ATOM 2059 N N . PRO B 1 127 ? 1.573 20.5 -4.332 1 58.75 127 PRO B N 1
ATOM 2060 C CA . PRO B 1 127 ? 1.016 19.203 -4.719 1 58.75 127 PRO B CA 1
ATOM 2061 C C . PRO B 1 127 ? 1.981 18.375 -5.559 1 58.75 127 PRO B C 1
ATOM 2063 O O . PRO B 1 127 ? 2.893 18.922 -6.184 1 58.75 127 PRO B O 1
ATOM 2066 N N . PRO B 1 128 ? 2.109 17.078 -5.27 1 56.09 128 PRO B N 1
ATOM 2067 C CA . PRO B 1 128 ? 2.92 16.281 -6.199 1 56.09 128 PRO B CA 1
ATOM 2068 C C . PRO B 1 128 ? 2.795 16.766 -7.645 1 56.09 128 PRO B C 1
ATOM 2070 O O . PRO B 1 128 ? 1.714 17.172 -8.07 1 56.09 128 PRO B O 1
ATOM 2073 N N . LEU B 1 129 ? 3.857 17.438 -8.227 1 48.72 129 LEU B N 1
ATOM 2074 C CA . LEU B 1 129 ? 3.84 17.875 -9.617 1 48.72 129 LEU B CA 1
ATOM 2075 C C . LEU B 1 129 ? 3.83 16.672 -10.555 1 48.72 129 LEU B C 1
ATOM 2077 O O . LEU B 1 129 ? 4.453 15.641 -10.273 1 48.72 129 LEU B O 1
#

Organism: NCBI:txid245042

Radius of gyration: 21.97 Å; Cα contacts (8 Å, |Δi|>4): 579; chains: 2; bounding box: 43×77×46 Å

Nearest PDB structures (foldseek):
  7qfa-assembly3_C  TM=5.212E-01  e=4.056E-03  Homo sapiens
  7qfa-assembly2_B  TM=5.244E-01  e=4.791E-03  Homo sapiens
  8qmo-assembly1_D  TM=1.664E-01  e=8.186E+00  Homo sapiens
  8qmo-assembly1_D  TM=2.356E-01  e=4.203E+00  Homo sapiens
  4wvo-assembly1_A  TM=2.260E-01  e=4.965E+00  Arabidopsis thaliana

Solvent-accessible surface area (backbone atoms only — not comparable to full-atom values): 14499 Å² total; per-residue (Å²): 112,50,96,57,49,54,34,32,71,70,46,69,43,27,35,78,56,27,42,35,33,37,34,39,32,55,54,83,59,90,68,64,46,79,48,42,38,35,22,69,55,85,56,77,48,77,41,64,73,52,51,48,37,39,33,32,40,37,37,39,45,90,93,39,77,35,29,30,19,60,90,80,67,39,40,40,32,35,41,47,76,44,76,47,96,50,66,83,70,38,38,32,34,34,39,33,38,25,64,69,59,76,67,73,59,61,62,70,73,82,68,73,77,82,74,86,76,67,77,64,70,50,66,67,35,58,68,90,113,111,52,95,60,49,56,36,30,73,70,46,69,42,27,35,77,56,28,41,36,34,36,33,38,30,54,54,82,59,90,68,63,46,79,48,42,39,33,21,69,54,84,56,76,48,76,41,64,74,52,52,47,36,38,33,31,42,36,36,38,45,89,92,40,75,35,28,30,19,61,91,79,68,39,40,39,32,34,40,47,76,45,76,47,95,50,65,83,70,38,39,32,34,34,40,33,38,25,66,69,59,76,66,72,60,61,62,69,74,80,70,74,78,83,74,87,78,67,76,64,69,48,66,67,36,57,68,89,113

Secondary structure (DSSP, 8-state):
--TT-SEEEEEEEEETTEEEEEEEEE---SSEEEEEEEESSTTSS-EE--SEEEEEEEEEETTEEEEESTTTT-EEEEEEEEEE---TTEEEEEEEEEE-S-------------S--------------/--TT-SEEEEEEEEETTEEEEEEEEE---SSEEEEEEEESSTTSS-EE--SEEEEEEEEEETTEEEEESTTTT-EEEEEEEEEE---TTEEEEEEEEEE-S-------------S--------------

InterPro domains:
  IPR005036 CBM21 (carbohydrate binding type-21) domain [PF03370] (3-50)
  IPR005036 CBM21 (carbohydrate binding type-21) domain [PF03370] (53-77)
  IPR005036 CBM21 (carbohydrate binding type-21) domain [PS51159] (1-78)
  IPR038175 CBM21 domain superfamily [G3DSA:2.60.40.2440] (1-51)
  IPR038175 CBM21 domain superfamily [G3DSA:2.60.40.2440] (52-82)
  IPR050782 Protein phosphatase 1 regulatory subunit 3 [PTHR12307] (3-50)

pLDDT: mean 75.12, std 19.91, range [28.67, 93.19]